Protein AF-0000000073224180 (afdb_homodimer)

Structure (mmCIF, N/CA/C/O backbone):
data_AF-0000000073224180-model_v1
#
loop_
_entity.id
_entity.type
_entity.pdbx_description
1 polymer 'Retropepsins domain-containing protein'
#
loop_
_atom_site.group_PDB
_atom_site.id
_atom_site.type_symbol
_atom_site.label_atom_id
_atom_site.label_alt_id
_atom_site.label_comp_id
_atom_site.label_asym_id
_atom_site.label_entity_id
_atom_site.label_seq_id
_atom_site.pdbx_PDB_ins_code
_atom_site.Cartn_x
_atom_site.Cartn_y
_atom_site.Cartn_z
_atom_site.occupancy
_atom_site.B_iso_or_equiv
_atom_site.auth_seq_id
_atom_site.auth_comp_id
_atom_site.auth_asym_id
_atom_site.auth_atom_id
_atom_site.pdbx_PDB_model_num
ATOM 1 N N . PHE A 1 1 ? -6.879 4.934 36.25 1 20.48 1 PHE A N 1
ATOM 2 C CA . PHE A 1 1 ? -7.574 5.039 34.969 1 20.48 1 PHE A CA 1
ATOM 3 C C . PHE A 1 1 ? -6.637 4.711 33.812 1 20.48 1 PHE A C 1
ATOM 5 O O . PHE A 1 1 ? -5.746 5.5 33.469 1 20.48 1 PHE A O 1
ATOM 12 N N . ASN A 1 2 ? -6.125 3.547 33.719 1 22.22 2 ASN A N 1
ATOM 13 C CA . ASN A 1 2 ? -5.172 2.805 32.906 1 22.22 2 ASN A CA 1
ATOM 14 C C . ASN A 1 2 ? -5.539 2.865 31.422 1 22.22 2 ASN A C 1
ATOM 16 O O . ASN A 1 2 ? -6.484 2.207 30.984 1 22.22 2 ASN A O 1
ATOM 20 N N . ALA A 1 3 ? -5.691 4.109 30.984 1 23.42 3 ALA A N 1
ATOM 21 C CA . ALA A 1 3 ? -6.027 4.305 29.578 1 23.42 3 ALA A CA 1
ATOM 22 C C . ALA A 1 3 ? -5.25 3.334 28.688 1 23.42 3 ALA A C 1
ATOM 24 O O . ALA A 1 3 ? -4.023 3.414 28.609 1 23.42 3 ALA A O 1
ATOM 25 N N . LEU A 1 4 ? -5.445 2.068 28.906 1 23 4 LEU A N 1
ATOM 26 C CA . LEU A 1 4 ? -5.051 1.059 27.938 1 23 4 LEU A CA 1
ATOM 27 C C . LEU A 1 4 ? -5.129 1.613 26.516 1 23 4 LEU A C 1
ATOM 29 O O . LEU A 1 4 ? -6.223 1.792 25.969 1 23 4 LEU A O 1
ATOM 33 N N . ILE A 1 5 ? -4.527 2.721 26.328 1 28.97 5 ILE A N 1
ATOM 34 C CA . ILE A 1 5 ? -4.328 3.123 24.938 1 28.97 5 ILE A CA 1
ATOM 35 C C . ILE A 1 5 ? -4.074 1.891 24.078 1 28.97 5 ILE A C 1
ATOM 37 O O . ILE A 1 5 ? -3.062 1.204 24.25 1 28.97 5 ILE A O 1
ATOM 41 N N . ASN A 1 6 ? -5.02 0.947 24.016 1 30.58 6 ASN A N 1
ATOM 42 C CA . ASN A 1 6 ? -4.941 -0.113 23.016 1 30.58 6 ASN A CA 1
ATOM 43 C C . ASN A 1 6 ? -4.141 0.326 21.797 1 30.58 6 ASN A C 1
ATOM 45 O O . ASN A 1 6 ? -4.508 1.286 21.109 1 30.58 6 ASN A O 1
ATOM 49 N N . GLN A 1 7 ? -2.902 0.488 22.031 1 33.06 7 GLN A N 1
ATOM 50 C CA . GLN A 1 7 ? -1.944 0.685 20.953 1 33.06 7 GLN A CA 1
ATOM 51 C C . GLN A 1 7 ? -2.447 0.061 19.641 1 33.06 7 GLN A C 1
ATOM 53 O O . GLN A 1 7 ? -2.504 -1.165 19.516 1 33.06 7 GLN A O 1
ATOM 58 N N . CYS A 1 8 ? -3.643 0.327 19.25 1 34.28 8 CYS A N 1
ATOM 59 C CA . CYS A 1 8 ? -4.117 -0.145 17.953 1 34.28 8 CYS A CA 1
ATOM 60 C C . CYS A 1 8 ? -2.953 -0.334 16.984 1 34.28 8 CYS A C 1
ATOM 62 O O . CYS A 1 8 ? -2.338 0.641 16.547 1 34.28 8 CYS A O 1
ATOM 64 N N . SER A 1 9 ? -2.031 -1.153 17.344 1 42.44 9 SER A N 1
ATOM 65 C CA . SER A 1 9 ? -1 -1.545 16.391 1 42.44 9 SER A CA 1
ATOM 66 C C . SER A 1 9 ? -1.546 -1.576 14.969 1 42.44 9 SER A C 1
ATOM 68 O O . SER A 1 9 ? -2.4 -2.404 14.641 1 42.44 9 SER A O 1
ATOM 70 N N . ILE A 1 10 ? -1.912 -0.413 14.477 1 53.03 10 ILE A N 1
ATOM 71 C CA . ILE A 1 10 ? -2.441 -0.238 13.133 1 53.03 10 ILE A CA 1
ATOM 72 C C . ILE A 1 10 ? -1.671 -1.125 12.156 1 53.03 10 ILE A C 1
ATOM 74 O O . ILE A 1 10 ? -0.462 -0.96 11.977 1 53.03 10 ILE A O 1
ATOM 78 N N . GLN A 1 11 ? -2.082 -2.49 12.125 1 67.19 11 GLN A N 1
ATOM 79 C CA . GLN A 1 11 ? -1.452 -3.59 11.398 1 67.19 11 GLN A CA 1
ATOM 80 C C . GLN A 1 11 ? -1.785 -3.535 9.914 1 67.19 11 GLN A C 1
ATOM 82 O O . GLN A 1 11 ? -2.877 -3.111 9.531 1 67.19 11 GLN A O 1
ATOM 87 N N . LYS A 1 12 ? -0.927 -3.689 9.133 1 85.12 12 LYS A N 1
ATOM 88 C CA . LYS A 1 12 ? -1.077 -3.922 7.699 1 85.12 12 LYS A CA 1
ATOM 89 C C . LYS A 1 12 ? -2.15 -4.973 7.422 1 85.12 12 LYS A C 1
ATOM 91 O O . LYS A 1 12 ? -2.631 -5.633 8.344 1 85.12 12 LYS A O 1
ATOM 96 N N . ILE A 1 13 ? -2.654 -4.945 6.254 1 88.12 13 ILE A N 1
ATOM 97 C CA . ILE A 1 13 ? -3.73 -5.848 5.855 1 88.12 13 ILE A CA 1
ATOM 98 C C . ILE A 1 13 ? -3.143 -7.09 5.191 1 88.12 13 ILE A C 1
ATOM 100 O O . ILE A 1 13 ? -2.602 -7.012 4.086 1 88.12 13 ILE A O 1
ATOM 104 N N . TYR A 1 14 ? -3.238 -8.133 5.953 1 91.31 14 TYR A N 1
ATOM 105 C CA . TYR A 1 14 ? -2.781 -9.422 5.445 1 91.31 14 TYR A CA 1
ATOM 106 C C . TYR A 1 14 ? -3.955 -10.367 5.223 1 91.31 14 TYR A C 1
ATOM 108 O O . TYR A 1 14 ? -4.906 -10.383 6.008 1 91.31 14 TYR A O 1
ATOM 116 N N . ILE A 1 15 ? -3.811 -11.141 4.18 1 91.31 15 ILE A N 1
ATOM 117 C CA . ILE A 1 15 ? -4.852 -12.117 3.873 1 91.31 15 ILE A CA 1
ATOM 118 C C . ILE A 1 15 ? -4.215 -13.453 3.516 1 91.31 15 ILE A C 1
ATOM 120 O O . ILE A 1 15 ? -3.084 -13.5 3.025 1 91.31 15 ILE A O 1
ATOM 124 N N . ASP A 1 16 ? -4.941 -14.508 3.723 1 91.69 16 ASP A N 1
ATOM 125 C CA . ASP A 1 16 ? -4.535 -15.844 3.277 1 91.69 16 ASP A CA 1
ATOM 126 C C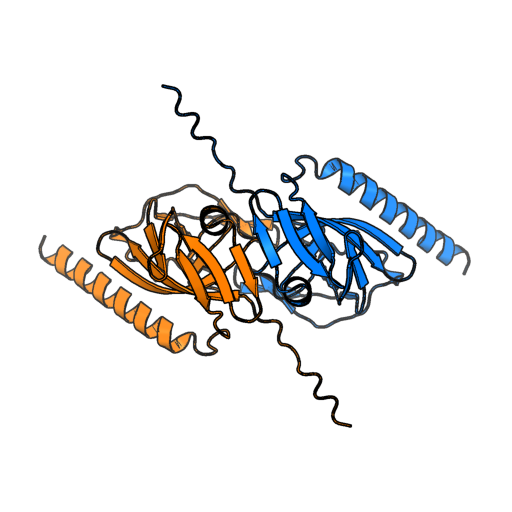 . ASP A 1 16 ? -4.848 -16.047 1.797 1 91.69 16 ASP A C 1
ATOM 128 O O . ASP A 1 16 ? -5.941 -15.711 1.335 1 91.69 16 ASP A O 1
ATOM 132 N N . VAL A 1 17 ? -3.816 -16.625 1.131 1 93.62 17 VAL A N 1
ATOM 133 C CA . VAL A 1 17 ? -4.07 -16.859 -0.288 1 93.62 17 VAL A CA 1
ATOM 134 C C . VAL A 1 17 ? -3.412 -18.156 -0.729 1 93.62 17 VAL A C 1
ATOM 136 O O . VAL A 1 17 ? -2.453 -18.625 -0.104 1 93.62 17 VAL A O 1
ATOM 139 N N . THR A 1 18 ? -3.988 -18.734 -1.717 1 95.88 18 THR A N 1
ATOM 140 C CA . THR A 1 18 ? -3.381 -19.828 -2.465 1 95.88 18 THR A CA 1
ATOM 141 C C . THR A 1 18 ? -3.041 -19.391 -3.887 1 95.88 18 THR A C 1
ATOM 143 O O . THR A 1 18 ? -3.889 -18.844 -4.59 1 95.88 18 THR A O 1
ATOM 146 N N . ILE A 1 19 ? -1.821 -19.578 -4.238 1 97.62 19 ILE A N 1
ATOM 147 C CA . ILE A 1 19 ? -1.364 -19.219 -5.578 1 97.62 19 ILE A CA 1
ATOM 148 C C . ILE A 1 19 ? -0.99 -20.469 -6.352 1 97.62 19 ILE A C 1
ATOM 150 O O . ILE A 1 19 ? -0.167 -21.266 -5.895 1 97.62 19 ILE A O 1
ATOM 154 N N . LEU A 1 20 ? -1.623 -20.641 -7.48 1 97.69 20 LEU A N 1
ATOM 155 C CA . LEU A 1 20 ? -1.347 -21.766 -8.352 1 97.69 20 LEU A CA 1
ATOM 156 C C . LEU A 1 20 ? -0.468 -21.344 -9.523 1 97.69 20 LEU A C 1
ATOM 158 O O . LEU A 1 20 ? -0.81 -20.422 -10.266 1 97.69 20 LEU A O 1
ATOM 162 N N . ILE A 1 21 ? 0.619 -21.938 -9.68 1 96.88 21 ILE A N 1
ATOM 163 C CA . ILE A 1 21 ? 1.532 -21.766 -10.805 1 96.88 21 ILE A CA 1
ATOM 164 C C . ILE A 1 21 ? 1.696 -23.094 -11.539 1 96.88 21 ILE A C 1
ATOM 166 O O . ILE A 1 21 ? 2.475 -23.953 -11.117 1 96.88 21 ILE A O 1
ATOM 170 N N . GLU A 1 22 ? 0.966 -23.25 -12.672 1 94.19 22 GLU A N 1
ATOM 171 C CA . GLU A 1 22 ? 0.925 -24.547 -13.344 1 94.19 22 GLU A CA 1
ATOM 172 C C . GLU A 1 22 ? 0.63 -25.672 -12.359 1 94.19 22 GLU A C 1
ATOM 174 O O . GLU A 1 22 ? -0.462 -25.734 -11.789 1 94.19 22 GLU A O 1
ATOM 179 N N . ASP A 1 23 ? 1.666 -26.516 -12.086 1 92.69 23 ASP A N 1
ATOM 180 C CA . ASP A 1 23 ? 1.437 -27.656 -11.203 1 92.69 23 ASP A CA 1
ATOM 181 C C . ASP A 1 23 ? 1.94 -27.375 -9.789 1 92.69 23 ASP A C 1
ATOM 183 O O . ASP A 1 23 ? 1.887 -28.234 -8.914 1 92.69 23 ASP A O 1
ATOM 187 N N . PHE A 1 24 ? 2.365 -26.234 -9.508 1 95.19 24 PHE A N 1
ATOM 188 C CA . PHE A 1 24 ? 2.893 -25.844 -8.203 1 95.19 24 PHE A CA 1
ATOM 189 C C . PHE A 1 24 ? 1.862 -25.031 -7.422 1 95.19 24 PHE A C 1
ATOM 191 O O . PHE A 1 24 ? 1.216 -24.141 -7.977 1 95.19 24 PHE A O 1
ATOM 198 N N . VAL A 1 25 ? 1.664 -25.391 -6.141 1 95.38 25 VAL A N 1
ATOM 199 C CA . VAL A 1 25 ? 0.705 -24.703 -5.281 1 95.38 25 VAL A CA 1
ATOM 200 C C . VAL A 1 25 ? 1.438 -24.031 -4.125 1 95.38 25 VAL A C 1
ATOM 202 O O . VAL A 1 25 ? 2.195 -24.688 -3.398 1 95.38 25 VAL A O 1
ATOM 205 N N . LEU A 1 26 ? 1.259 -22.75 -3.939 1 95.31 26 LEU A N 1
ATOM 206 C CA . LEU A 1 26 ? 1.817 -21.984 -2.83 1 95.31 26 LEU A CA 1
ATOM 207 C C . LEU A 1 26 ? 0.712 -21.469 -1.918 1 95.31 26 LEU A C 1
ATOM 209 O O . LEU A 1 26 ? -0.088 -20.625 -2.326 1 95.31 26 LEU A O 1
ATOM 213 N N . LYS A 1 27 ? 0.583 -21.984 -0.758 1 93.94 27 LYS A N 1
ATOM 214 C CA . LYS A 1 27 ? -0.292 -21.422 0.273 1 93.94 27 LYS A CA 1
ATOM 215 C C . LYS A 1 27 ? 0.473 -20.5 1.204 1 93.94 27 LYS A C 1
ATOM 217 O O . LYS A 1 27 ? 1.466 -20.891 1.815 1 93.94 27 LYS A O 1
ATOM 222 N N . THR A 1 28 ? 0.025 -19.266 1.297 1 92.94 28 THR A N 1
ATOM 223 C CA . THR A 1 28 ? 0.812 -18.297 2.062 1 92.94 28 THR A CA 1
ATOM 224 C C . THR A 1 28 ? -0.043 -17.109 2.465 1 92.94 28 THR A C 1
ATOM 226 O O . THR A 1 28 ? -1.243 -17.078 2.186 1 92.94 28 THR A O 1
ATOM 229 N N . ILE A 1 29 ? 0.58 -16.203 3.146 1 92.31 29 ILE A N 1
ATOM 230 C CA . ILE A 1 29 ? -0.018 -14.938 3.545 1 92.31 29 ILE A CA 1
ATOM 231 C C . ILE A 1 29 ? 0.476 -13.828 2.623 1 92.31 29 ILE A C 1
ATOM 233 O O . ILE A 1 29 ? 1.665 -13.758 2.305 1 92.31 29 ILE A O 1
ATOM 237 N N . ALA A 1 30 ? -0.457 -13.023 2.189 1 94.56 30 ALA A N 1
ATOM 238 C CA . ALA A 1 30 ? -0.109 -11.938 1.278 1 94.56 30 ALA A CA 1
ATOM 239 C C . ALA A 1 30 ? -0.452 -10.578 1.886 1 94.56 30 ALA A C 1
ATOM 241 O O . ALA A 1 30 ? -1.463 -10.438 2.578 1 94.56 30 ALA A O 1
ATOM 242 N N . LEU A 1 31 ? 0.398 -9.648 1.607 1 93.94 31 LEU A N 1
ATOM 243 C CA . LEU A 1 31 ? 0.098 -8.258 1.934 1 93.94 31 LEU A CA 1
ATOM 244 C C . LEU A 1 31 ? -0.818 -7.637 0.883 1 93.94 31 LEU A C 1
ATOM 246 O O . LEU A 1 31 ? -0.528 -7.699 -0.313 1 93.94 31 LEU A O 1
ATOM 250 N N . PHE A 1 32 ? -1.976 -7.125 1.298 1 94.12 32 PHE A N 1
ATOM 251 C CA . PHE A 1 32 ? -2.883 -6.348 0.46 1 94.12 32 PHE A CA 1
ATOM 252 C C . PHE A 1 32 ? -2.414 -4.902 0.348 1 94.12 32 PHE A C 1
ATOM 254 O O . PHE A 1 32 ? -2.592 -4.113 1.278 1 94.12 32 PHE A O 1
ATOM 261 N N . ASP A 1 33 ? -1.782 -4.59 -0.817 1 92.5 33 ASP A N 1
ATOM 262 C CA . ASP A 1 33 ? -1.003 -3.357 -0.886 1 92.5 33 ASP A CA 1
ATOM 263 C C . ASP A 1 33 ? -1.461 -2.482 -2.051 1 92.5 33 ASP A C 1
ATOM 265 O O . ASP A 1 33 ? -0.997 -2.65 -3.18 1 92.5 33 ASP A O 1
ATOM 269 N N . THR A 1 34 ? -2.234 -1.418 -1.755 1 92.94 34 THR A N 1
ATOM 270 C CA . THR A 1 34 ? -2.744 -0.508 -2.775 1 92.94 34 THR A CA 1
ATOM 271 C C . THR A 1 34 ? -1.644 0.435 -3.256 1 92.94 34 THR A C 1
ATOM 273 O O . THR A 1 34 ? -1.818 1.147 -4.246 1 92.94 34 THR A O 1
ATOM 276 N N . GLY A 1 35 ? -0.516 0.424 -2.625 1 88.88 35 GLY A N 1
ATOM 277 C CA . GLY A 1 35 ? 0.604 1.261 -3.023 1 88.88 35 GLY A CA 1
ATOM 278 C C . GLY A 1 35 ? 1.546 0.575 -3.996 1 88.88 35 GLY A C 1
ATOM 279 O O . GLY A 1 35 ? 2.426 1.216 -4.57 1 88.88 35 GLY A O 1
ATOM 280 N N . ALA A 1 36 ? 1.376 -0.671 -4.172 1 90.31 36 ALA A N 1
ATOM 281 C CA . ALA A 1 36 ? 2.264 -1.439 -5.043 1 90.31 36 ALA A CA 1
ATOM 282 C C . ALA A 1 36 ? 1.704 -1.523 -6.457 1 90.31 36 ALA A C 1
ATOM 284 O O . ALA A 1 36 ? 0.572 -1.97 -6.66 1 90.31 36 ALA A O 1
ATOM 285 N N . ASP A 1 37 ? 2.518 -1.205 -7.41 1 88.19 37 ASP A N 1
ATOM 286 C CA . ASP A 1 37 ? 2.084 -1.194 -8.805 1 88.19 37 ASP A CA 1
ATOM 287 C C . ASP A 1 37 ? 2.195 -2.584 -9.422 1 88.19 37 ASP A C 1
ATOM 289 O O . ASP A 1 37 ? 1.882 -2.771 -10.602 1 88.19 37 ASP A O 1
ATOM 293 N N . SER A 1 38 ? 2.664 -3.498 -8.641 1 91.75 38 SER A N 1
ATOM 294 C CA . SER A 1 38 ? 2.824 -4.863 -9.141 1 91.75 38 SER A CA 1
ATOM 295 C C . SER A 1 38 ? 2.525 -5.883 -8.047 1 91.75 38 SER A C 1
ATOM 297 O O . SER A 1 38 ? 2.602 -5.57 -6.855 1 91.75 38 SER A O 1
ATOM 299 N N . ASN A 1 39 ? 2.111 -7.043 -8.492 1 95.5 39 ASN A N 1
ATOM 300 C CA . ASN A 1 39 ? 2.143 -8.195 -7.598 1 95.5 39 ASN A CA 1
ATOM 301 C C . ASN A 1 39 ? 3.549 -8.773 -7.477 1 95.5 39 ASN A C 1
ATOM 303 O O . ASN A 1 39 ? 4.266 -8.883 -8.469 1 95.5 39 ASN A O 1
ATOM 307 N N . CYS A 1 40 ? 3.914 -9.125 -6.305 1 95.75 40 CYS A N 1
ATOM 308 C CA . CYS A 1 40 ? 5.273 -9.609 -6.094 1 95.75 40 CYS A CA 1
ATOM 309 C C . CYS A 1 40 ? 5.277 -10.867 -5.227 1 95.75 40 CYS A C 1
ATOM 311 O O . CYS A 1 40 ? 4.441 -11.008 -4.336 1 95.75 40 CYS A O 1
ATOM 313 N N . ILE A 1 41 ? 6.211 -11.727 -5.508 1 96.31 41 ILE A N 1
ATOM 314 C CA . ILE A 1 41 ? 6.477 -12.898 -4.684 1 96.31 41 ILE A CA 1
ATOM 315 C C . ILE A 1 41 ? 7.965 -12.961 -4.34 1 96.31 41 ILE A C 1
ATOM 317 O O . ILE A 1 41 ? 8.812 -12.664 -5.184 1 96.31 41 ILE A O 1
ATOM 321 N N . LEU A 1 42 ? 8.242 -13.25 -3.145 1 92.94 42 LEU A N 1
ATOM 322 C CA . LEU A 1 42 ? 9.617 -13.555 -2.771 1 92.94 42 LEU A CA 1
ATOM 323 C C . LEU A 1 42 ? 10.18 -14.688 -3.629 1 92.94 42 LEU A C 1
ATOM 325 O O . LEU A 1 42 ? 9.633 -15.797 -3.635 1 92.94 42 LEU A O 1
ATOM 329 N N . GLU A 1 43 ? 11.211 -14.438 -4.289 1 93.31 43 GLU A N 1
ATOM 330 C CA . GLU A 1 43 ? 11.766 -15.32 -5.312 1 93.31 43 GLU A CA 1
ATOM 331 C C . GLU A 1 43 ? 12.055 -16.703 -4.75 1 93.31 43 GLU A C 1
ATOM 333 O O . GLU A 1 43 ? 11.828 -17.719 -5.422 1 93.31 43 GLU A O 1
ATOM 338 N N . GLY A 1 44 ? 12.492 -16.891 -3.588 1 90.62 44 GLY A N 1
ATOM 339 C CA . GLY A 1 44 ? 12.898 -18.156 -2.992 1 90.62 44 GLY A CA 1
ATOM 340 C C . GLY A 1 44 ? 11.742 -19.094 -2.727 1 90.62 44 GLY A C 1
ATOM 341 O O . GLY A 1 44 ? 11.938 -20.281 -2.457 1 90.62 44 GLY A O 1
ATOM 342 N N . LEU A 1 45 ? 10.547 -18.672 -2.932 1 93.31 45 LEU A N 1
ATOM 343 C CA . LEU A 1 45 ? 9.367 -19.469 -2.631 1 93.31 45 LEU A CA 1
ATOM 344 C C . LEU A 1 45 ? 8.922 -20.266 -3.852 1 93.31 45 LEU A C 1
ATOM 346 O O . LEU A 1 45 ? 8.102 -21.188 -3.738 1 93.31 45 LEU A O 1
ATOM 350 N N . ILE A 1 46 ? 9.438 -19.891 -4.992 1 94.44 46 ILE A N 1
ATOM 351 C CA . ILE A 1 46 ? 8.992 -20.484 -6.25 1 94.44 46 ILE A CA 1
ATOM 352 C C . ILE A 1 46 ? 10.125 -21.297 -6.871 1 94.44 46 ILE A C 1
ATOM 354 O O . ILE A 1 46 ? 11.258 -20.812 -6.969 1 94.44 46 ILE A O 1
ATOM 358 N N . PRO A 1 47 ? 9.859 -22.469 -7.324 1 94.12 47 PRO A N 1
ATOM 359 C CA . PRO A 1 47 ? 10.883 -23.219 -8.055 1 94.12 47 PRO A CA 1
ATOM 360 C C . PRO A 1 47 ? 11.359 -22.484 -9.312 1 94.12 47 PRO A C 1
ATOM 362 O O . PRO A 1 47 ? 10.555 -21.875 -10.016 1 94.12 47 PRO A O 1
ATOM 365 N N . THR A 1 48 ? 12.602 -22.594 -9.609 1 93.12 48 THR A N 1
ATOM 366 C CA . THR A 1 48 ? 13.227 -21.828 -10.672 1 93.12 48 THR A CA 1
ATOM 367 C C . THR A 1 48 ? 12.711 -22.266 -12.039 1 93.12 48 THR A C 1
ATOM 369 O O . THR A 1 48 ? 12.812 -21.531 -13.016 1 93.12 48 THR A O 1
ATOM 372 N N . LYS A 1 49 ? 12.195 -23.469 -12.148 1 94.5 49 LYS A N 1
ATOM 373 C CA . LYS A 1 49 ? 11.719 -23.969 -13.438 1 94.5 49 LYS A CA 1
ATOM 374 C C . LYS A 1 49 ? 10.57 -23.109 -13.961 1 94.5 49 LYS A C 1
ATOM 376 O O . LYS A 1 49 ? 10.258 -23.156 -15.156 1 94.5 49 LYS A O 1
ATOM 381 N N . TYR A 1 50 ? 9.969 -22.344 -13.062 1 95.88 50 TYR A N 1
ATOM 382 C CA . TYR A 1 50 ? 8.828 -21.547 -13.477 1 95.88 50 TYR A CA 1
ATOM 383 C C . TYR A 1 50 ? 9.258 -20.109 -13.789 1 95.88 50 TYR A C 1
ATOM 385 O O . TYR A 1 50 ? 8.43 -19.281 -14.164 1 95.88 50 TYR A O 1
ATOM 393 N N . PHE A 1 51 ? 10.547 -19.812 -13.641 1 95.5 51 PHE A N 1
ATOM 394 C CA . PHE A 1 51 ? 11.062 -18.469 -13.82 1 95.5 51 PHE A CA 1
ATOM 395 C C . PHE A 1 51 ? 11.016 -18.062 -15.289 1 95.5 51 PHE A C 1
ATOM 397 O O . PHE A 1 51 ? 11.383 -18.844 -16.172 1 95.5 51 PHE A O 1
ATOM 404 N N . TYR A 1 52 ? 10.539 -16.875 -15.555 1 97 52 TYR A N 1
ATOM 405 C CA . TYR A 1 52 ? 10.711 -16.203 -16.844 1 97 52 TYR A CA 1
ATOM 406 C C . TYR A 1 52 ? 11.578 -14.961 -16.688 1 97 52 TYR A C 1
ATOM 408 O O . TYR A 1 52 ? 11.406 -14.188 -15.734 1 97 52 TYR A O 1
ATOM 416 N N . LYS A 1 53 ? 12.453 -14.773 -17.625 1 95.44 53 LYS A N 1
ATOM 417 C CA . LYS A 1 53 ? 13.312 -13.594 -17.578 1 95.44 53 LYS A CA 1
ATOM 418 C C . LYS A 1 53 ? 12.508 -12.32 -17.828 1 95.44 53 LYS A C 1
ATOM 420 O O . LYS A 1 53 ? 11.57 -12.32 -18.625 1 95.44 53 LYS A O 1
ATOM 425 N N . THR A 1 54 ? 12.898 -11.25 -17.125 1 92.44 54 THR A N 1
ATOM 426 C CA . THR A 1 54 ? 12.258 -9.961 -17.328 1 92.44 54 THR A CA 1
ATOM 427 C C . THR A 1 54 ? 13.25 -8.82 -17.125 1 92.44 54 THR A C 1
ATOM 429 O O . THR A 1 54 ? 14.273 -9 -16.453 1 92.44 54 THR A O 1
ATOM 432 N N . SER A 1 55 ? 13 -7.68 -17.734 1 87.56 55 SER A N 1
ATOM 433 C CA . SER A 1 55 ? 13.812 -6.484 -17.547 1 87.56 55 SER A CA 1
ATOM 434 C C . SER A 1 55 ? 13.047 -5.426 -16.75 1 87.56 55 SER A C 1
ATOM 436 O O . SER A 1 55 ? 13.469 -4.266 -16.703 1 87.56 55 SER A O 1
ATOM 438 N N . GLU A 1 56 ? 12.008 -5.914 -16.172 1 84.69 56 GLU A N 1
ATOM 439 C CA . GLU A 1 56 ? 11.188 -4.969 -15.422 1 84.69 56 GLU A CA 1
ATOM 440 C C . GLU A 1 56 ? 11.938 -4.449 -14.195 1 84.69 56 GLU A C 1
ATOM 442 O O . GLU A 1 56 ? 12.805 -5.133 -13.656 1 84.69 56 GLU A O 1
ATOM 447 N N . LYS A 1 57 ? 11.648 -3.172 -13.891 1 79.69 57 LYS A N 1
ATOM 448 C CA . LYS A 1 57 ? 12.203 -2.531 -12.695 1 79.69 57 LYS A CA 1
ATOM 449 C C . LYS A 1 57 ? 11.094 -2.152 -11.711 1 79.69 57 LYS A C 1
ATOM 451 O O . LYS A 1 57 ? 9.961 -1.884 -12.117 1 79.69 57 LYS A O 1
ATOM 456 N N . LEU A 1 58 ? 11.43 -2.387 -10.453 1 80.12 58 LEU A N 1
ATOM 457 C CA . LEU A 1 58 ? 10.531 -1.985 -9.375 1 80.12 58 LEU A CA 1
ATOM 458 C C . LEU A 1 58 ? 11.117 -0.818 -8.586 1 80.12 58 LEU A C 1
ATOM 460 O O . LEU A 1 58 ? 12.32 -0.768 -8.352 1 80.12 58 LEU A O 1
ATOM 464 N N . ARG A 1 59 ? 10.242 0.102 -8.328 1 75.81 59 ARG A N 1
ATOM 465 C CA . ARG A 1 59 ? 10.68 1.219 -7.5 1 75.81 59 ARG A CA 1
ATOM 466 C C . ARG A 1 59 ? 10.172 1.072 -6.07 1 75.81 59 ARG A C 1
ATOM 468 O O . ARG A 1 59 ? 9.023 0.679 -5.852 1 75.81 59 ARG A O 1
ATOM 475 N N . THR A 1 60 ? 11.055 1.358 -5.168 1 73.69 60 THR A N 1
ATOM 476 C CA . THR A 1 60 ? 10.703 1.292 -3.754 1 73.69 60 THR A CA 1
ATOM 477 C C . THR A 1 60 ? 10.086 2.607 -3.287 1 73.69 60 THR A C 1
ATOM 479 O O . THR A 1 60 ? 10.055 3.584 -4.035 1 73.69 60 THR A O 1
ATOM 482 N N . THR A 1 61 ? 9.617 2.586 -2.125 1 70.81 61 THR A N 1
ATOM 483 C CA . THR A 1 61 ? 9.031 3.77 -1.509 1 70.81 61 THR A CA 1
ATOM 484 C C . THR A 1 61 ? 10.047 4.906 -1.442 1 70.81 61 THR A C 1
ATOM 486 O O . THR A 1 61 ? 9.672 6.082 -1.471 1 70.81 61 THR A O 1
ATOM 489 N N . SER A 1 62 ? 11.312 4.547 -1.33 1 67.06 62 SER A N 1
ATOM 490 C CA . SER A 1 62 ? 12.367 5.555 -1.27 1 67.06 62 SER A CA 1
ATOM 491 C C . SER A 1 62 ? 12.781 6.008 -2.666 1 67.06 62 SER A C 1
ATOM 493 O O . SER A 1 62 ? 13.617 6.898 -2.812 1 67.06 62 SER A O 1
ATOM 495 N N . GLY A 1 63 ? 12.219 5.371 -3.629 1 71.31 63 GLY A N 1
ATOM 496 C CA . GLY A 1 63 ? 12.539 5.762 -4.992 1 71.31 63 GLY A CA 1
ATOM 497 C C . GLY A 1 63 ? 13.672 4.949 -5.59 1 71.31 63 GLY A C 1
ATOM 498 O O . GLY A 1 63 ? 14.016 5.117 -6.762 1 71.31 63 GLY A O 1
ATOM 499 N N . SER A 1 64 ? 14.234 4.094 -4.766 1 70.81 64 SER A N 1
ATOM 500 C CA . SER A 1 64 ? 15.32 3.264 -5.277 1 70.81 64 SER A CA 1
ATOM 501 C C . SER A 1 64 ? 14.797 2.189 -6.227 1 70.81 64 SER A C 1
ATOM 503 O O . SER A 1 64 ? 13.695 1.67 -6.035 1 70.81 64 SER A O 1
ATOM 505 N N . ARG A 1 65 ? 15.617 1.991 -7.199 1 73.75 65 ARG A N 1
ATOM 506 C CA . ARG A 1 65 ? 15.242 0.991 -8.188 1 73.75 65 ARG A CA 1
ATOM 507 C C . ARG A 1 65 ? 15.734 -0.394 -7.789 1 73.75 65 ARG A C 1
ATOM 509 O O . ARG A 1 65 ? 16.875 -0.551 -7.363 1 73.75 65 ARG A O 1
ATOM 516 N N . LEU A 1 66 ? 14.734 -1.316 -7.785 1 78.19 66 LEU A N 1
ATOM 517 C CA . LEU A 1 66 ? 15.102 -2.717 -7.617 1 78.19 66 LEU A CA 1
ATOM 518 C C . LEU A 1 66 ? 15.062 -3.455 -8.953 1 78.19 66 LEU A C 1
ATOM 520 O O . LEU A 1 66 ? 14.07 -3.371 -9.68 1 78.19 66 LEU A O 1
ATOM 524 N N . GLU A 1 67 ? 16.234 -3.986 -9.328 1 80.12 67 GLU A N 1
ATOM 525 C CA . GLU A 1 67 ? 16.25 -4.781 -10.555 1 80.12 67 GLU A CA 1
ATOM 526 C C . GLU A 1 67 ? 15.617 -6.152 -10.336 1 80.12 67 GLU A C 1
ATOM 528 O O . GLU A 1 67 ? 15.984 -6.871 -9.398 1 80.12 67 GLU A O 1
ATOM 533 N N . ILE A 1 68 ? 14.711 -6.398 -11.18 1 87.56 68 ILE A N 1
ATOM 534 C CA . ILE A 1 68 ? 13.992 -7.672 -11.156 1 87.56 68 ILE A CA 1
ATOM 535 C C . ILE A 1 68 ? 14.477 -8.555 -12.305 1 87.56 68 ILE A C 1
ATOM 537 O O . ILE A 1 68 ? 14.523 -8.109 -13.461 1 87.56 68 ILE A O 1
ATOM 541 N N . GLN A 1 69 ? 14.82 -9.758 -12.008 1 90.75 69 GLN A N 1
ATOM 542 C CA . GLN A 1 69 ? 15.383 -10.617 -13.039 1 90.75 69 GLN A CA 1
ATOM 543 C C . GLN A 1 69 ? 14.336 -11.578 -13.594 1 90.75 69 GLN A C 1
ATOM 545 O O . GLN A 1 69 ? 14.422 -12.008 -14.742 1 90.75 69 GLN A O 1
ATOM 550 N N . HIS A 1 70 ? 13.391 -11.891 -12.727 1 96.12 70 HIS A N 1
ATOM 551 C CA . HIS A 1 70 ? 12.453 -12.938 -13.148 1 96.12 70 HIS A CA 1
ATOM 552 C C . HIS A 1 70 ? 11.023 -12.57 -12.789 1 96.12 70 HIS A C 1
ATOM 554 O O . HIS A 1 70 ? 10.789 -11.75 -11.891 1 96.12 70 HIS A O 1
ATOM 560 N N . LYS A 1 71 ? 10.195 -13.156 -13.516 1 97.38 71 LYS A N 1
ATOM 561 C CA . LYS A 1 71 ? 8.766 -12.992 -13.273 1 97.38 71 LYS A CA 1
ATOM 562 C C . LYS A 1 71 ? 8.016 -14.297 -13.523 1 97.38 71 LYS A C 1
ATOM 564 O O . LYS A 1 71 ? 8.586 -15.266 -14.023 1 97.38 71 LYS A O 1
ATOM 569 N N . LEU A 1 72 ? 6.824 -14.398 -13.055 1 97.88 72 LEU A N 1
ATOM 570 C CA . LEU A 1 72 ? 5.797 -15.344 -13.461 1 97.88 72 LEU A CA 1
ATOM 571 C C . LEU A 1 72 ? 4.785 -14.68 -14.391 1 97.88 72 LEU A C 1
ATOM 573 O O . LEU A 1 72 ? 3.986 -13.852 -13.953 1 97.88 72 LEU A O 1
ATOM 577 N N . PRO A 1 73 ? 4.809 -15.023 -15.617 1 95.81 73 PRO A N 1
ATOM 578 C CA . PRO A 1 73 ? 3.893 -14.344 -16.531 1 95.81 73 PRO A CA 1
ATOM 579 C C . PRO A 1 73 ? 2.426 -14.547 -16.156 1 95.81 73 PRO A C 1
ATOM 581 O O . PRO A 1 73 ? 1.584 -13.695 -16.453 1 95.81 73 PRO A O 1
ATOM 584 N N . SER A 1 74 ? 2.164 -15.695 -15.586 1 95.94 74 SER A N 1
ATOM 585 C CA . SER A 1 74 ? 0.786 -15.984 -15.203 1 95.94 74 SER A CA 1
ATOM 586 C C . SER A 1 74 ? 0.727 -16.891 -13.984 1 95.94 74 SER A C 1
ATOM 588 O O . SER A 1 74 ? 1.469 -17.875 -13.898 1 95.94 74 SER A O 1
ATOM 590 N N . ALA A 1 75 ? -0.043 -16.516 -13.031 1 97.75 75 ALA A N 1
ATOM 591 C CA . ALA A 1 75 ? -0.385 -17.297 -11.852 1 97.75 75 ALA A CA 1
ATOM 592 C C . ALA A 1 75 ? -1.838 -17.078 -11.445 1 97.75 75 ALA A C 1
ATOM 594 O O . ALA A 1 75 ? -2.426 -16.047 -11.766 1 97.75 75 ALA A O 1
ATOM 595 N N . ILE A 1 76 ? -2.377 -18.062 -10.844 1 97.81 76 ILE A N 1
ATOM 596 C CA . ILE A 1 76 ? -3.77 -17.969 -10.43 1 97.81 76 ILE A CA 1
ATOM 597 C C . ILE A 1 76 ? -3.844 -17.781 -8.914 1 97.81 76 ILE A C 1
ATOM 599 O O . ILE A 1 76 ? -3.344 -18.625 -8.156 1 97.81 76 ILE A O 1
ATOM 603 N N . ILE A 1 77 ? -4.375 -16.688 -8.531 1 97 77 ILE A N 1
ATOM 604 C CA . ILE A 1 77 ? -4.668 -16.453 -7.117 1 97 77 ILE A CA 1
ATOM 605 C C . ILE A 1 77 ? -6.051 -17.016 -6.781 1 97 77 ILE A C 1
ATOM 607 O O . ILE A 1 77 ? -7.043 -16.672 -7.426 1 97 77 ILE A O 1
ATOM 611 N N . LYS A 1 78 ? -6.051 -17.812 -5.855 1 94.12 78 LYS A N 1
ATOM 612 C CA . LYS A 1 78 ? -7.312 -18.406 -5.418 1 94.12 78 LYS A CA 1
ATOM 613 C C . LYS A 1 78 ? -7.664 -17.953 -3.998 1 94.12 78 LYS A C 1
ATOM 615 O O . LYS A 1 78 ? -6.848 -18.078 -3.084 1 94.12 78 LYS A O 1
ATOM 620 N N . ILE A 1 79 ? -8.805 -17.5 -3.902 1 86.75 79 ILE A N 1
ATOM 621 C CA . ILE A 1 79 ? -9.406 -17.172 -2.613 1 86.75 79 ILE A CA 1
ATOM 622 C C . ILE A 1 79 ? -10.867 -17.625 -2.604 1 86.75 79 ILE A C 1
ATOM 624 O O . ILE A 1 79 ? -11.711 -17.031 -3.287 1 86.75 79 ILE A O 1
ATOM 628 N N . ASP A 1 80 ? -11.109 -18.641 -1.785 1 82.5 80 ASP A N 1
ATOM 629 C CA . ASP A 1 80 ? -12.43 -19.266 -1.817 1 82.5 80 ASP A CA 1
ATOM 630 C C . ASP A 1 80 ? -12.836 -19.625 -3.244 1 82.5 80 ASP A C 1
ATOM 632 O O . ASP A 1 80 ? -12.148 -20.406 -3.904 1 82.5 80 ASP A O 1
ATOM 636 N N . ASN A 1 81 ? -13.914 -19 -3.822 1 84.06 81 ASN A N 1
ATOM 637 C CA . ASN A 1 81 ? -14.367 -19.375 -5.156 1 84.06 81 ASN A CA 1
ATOM 638 C C . ASN A 1 81 ? -13.891 -18.375 -6.211 1 84.06 81 ASN A C 1
ATOM 640 O O . ASN A 1 81 ? -14.25 -18.5 -7.387 1 84.06 81 ASN A O 1
ATOM 644 N N . LEU A 1 82 ? -13.125 -17.531 -5.777 1 91.38 82 LEU A N 1
ATOM 645 C CA . LEU A 1 82 ? -12.578 -16.516 -6.688 1 91.38 82 LEU A CA 1
ATOM 646 C C . LEU A 1 82 ? -11.219 -16.938 -7.215 1 91.38 82 LEU A C 1
ATOM 648 O O . LEU A 1 82 ? -10.367 -17.406 -6.449 1 91.38 82 LEU A O 1
ATOM 652 N N . GLN A 1 83 ? -11.086 -16.875 -8.516 1 94.25 83 GLN A N 1
ATOM 653 C CA . GLN A 1 83 ? -9.812 -17.109 -9.172 1 94.25 83 GLN A CA 1
ATOM 654 C C . GLN A 1 83 ? -9.406 -15.914 -10.031 1 94.25 83 GLN A C 1
ATOM 656 O O . GLN A 1 83 ? -10.18 -15.461 -10.875 1 94.25 83 GLN A O 1
ATOM 661 N N . VAL A 1 84 ? -8.273 -15.414 -9.781 1 95.69 84 VAL A N 1
ATOM 662 C CA . VAL A 1 84 ? -7.754 -14.297 -10.555 1 95.69 84 VAL A CA 1
ATOM 663 C C . VAL A 1 84 ? -6.406 -14.672 -11.164 1 95.69 84 VAL A C 1
ATOM 665 O O . VAL A 1 84 ? -5.48 -15.055 -10.453 1 95.69 84 VAL A O 1
ATOM 668 N N . GLU A 1 85 ? -6.383 -14.594 -12.445 1 97.12 85 GLU A N 1
ATOM 669 C CA . GLU A 1 85 ? -5.113 -14.82 -13.125 1 97.12 85 GLU A CA 1
ATOM 670 C C . GLU A 1 85 ? -4.332 -13.516 -13.289 1 97.12 85 GLU A C 1
ATOM 672 O O . GLU A 1 85 ? -4.871 -12.523 -13.797 1 97.12 85 GLU A O 1
ATOM 677 N N . THR A 1 86 ? -3.113 -13.508 -12.859 1 96.38 86 THR A N 1
ATOM 678 C CA . THR A 1 86 ? -2.32 -12.281 -12.906 1 96.38 86 THR A CA 1
ATOM 679 C C . THR A 1 86 ? -0.829 -12.602 -12.891 1 96.38 86 THR A C 1
ATOM 681 O O . THR A 1 86 ? -0.423 -13.672 -12.43 1 96.38 86 THR A O 1
ATOM 684 N N . PRO A 1 87 ? 0.029 -11.734 -13.422 1 97.06 87 PRO A N 1
ATOM 685 C CA . PRO A 1 87 ? 1.476 -11.953 -13.336 1 97.06 87 PRO A CA 1
ATOM 686 C C . PRO A 1 87 ? 2.055 -11.547 -11.984 1 97.06 87 PRO A C 1
ATOM 688 O O . PRO A 1 87 ? 1.422 -10.797 -11.234 1 97.06 87 PRO A O 1
ATOM 691 N N . PHE A 1 88 ? 3.217 -12.117 -11.672 1 97.19 88 PHE A N 1
ATOM 692 C CA . PHE A 1 88 ? 3.982 -11.758 -10.484 1 97.19 88 PHE A CA 1
ATOM 693 C C . PHE A 1 88 ? 5.434 -11.461 -10.844 1 97.19 88 PHE A C 1
ATOM 695 O O . PHE A 1 88 ? 6.023 -12.148 -11.688 1 97.19 88 PHE A O 1
ATOM 702 N N . LEU A 1 89 ? 5.938 -10.422 -10.258 1 96.06 89 LEU A N 1
ATOM 703 C CA . LEU A 1 89 ? 7.387 -10.234 -10.242 1 96.06 89 LEU A CA 1
ATOM 704 C C . LEU A 1 89 ? 8.023 -11.039 -9.117 1 96.06 89 LEU A C 1
ATOM 706 O O . LEU A 1 89 ? 7.488 -11.094 -8.008 1 96.06 89 LEU A O 1
ATOM 710 N N . LEU A 1 90 ? 9.117 -11.688 -9.43 1 95.56 90 LEU A N 1
ATOM 711 C CA . LEU A 1 90 ? 9.891 -12.406 -8.414 1 95.56 90 LEU A CA 1
ATOM 712 C C . LEU A 1 90 ? 11.008 -11.523 -7.859 1 95.56 90 LEU A C 1
ATOM 714 O O . LEU A 1 90 ? 11.898 -11.102 -8.602 1 95.56 90 LEU A O 1
ATOM 718 N N . VAL A 1 91 ? 10.93 -11.312 -6.527 1 92.19 91 VAL A N 1
ATOM 719 C CA . VAL A 1 91 ? 11.836 -10.336 -5.918 1 92.19 91 VAL A CA 1
ATOM 720 C C . VAL A 1 91 ? 12.695 -11.023 -4.859 1 92.19 91 VAL A C 1
ATOM 722 O O . VAL A 1 91 ? 12.18 -11.758 -4.016 1 92.19 91 VAL A O 1
ATOM 725 N N . LYS A 1 92 ? 14.039 -10.836 -4.801 1 86.81 92 LYS A N 1
ATOM 726 C CA . LYS A 1 92 ? 14.977 -11.539 -3.934 1 86.81 92 LYS A CA 1
ATOM 727 C C . LYS A 1 92 ? 14.867 -11.047 -2.494 1 86.81 92 LYS A C 1
ATOM 729 O O . LYS A 1 92 ? 14.906 -11.844 -1.555 1 86.81 92 LYS A O 1
ATOM 734 N N . ASN A 1 93 ? 14.719 -9.742 -2.205 1 80.94 93 ASN A N 1
ATOM 735 C CA . ASN A 1 93 ? 14.742 -9.156 -0.868 1 80.94 93 ASN A CA 1
ATOM 736 C C . ASN A 1 93 ? 13.43 -8.469 -0.531 1 80.94 93 ASN A C 1
ATOM 738 O O . ASN A 1 93 ? 13.414 -7.289 -0.169 1 80.94 93 ASN A O 1
ATOM 742 N N . LEU A 1 94 ? 12.438 -9.32 -0.499 1 83.12 94 LEU A N 1
ATOM 743 C CA . LEU A 1 94 ? 11.109 -8.828 -0.15 1 83.12 94 LEU A CA 1
ATOM 744 C C . LEU A 1 94 ? 10.797 -9.094 1.318 1 83.12 94 LEU A C 1
ATOM 746 O O . LEU A 1 94 ? 11.031 -10.203 1.813 1 83.12 94 LEU A O 1
ATOM 750 N N . LYS A 1 95 ? 10.336 -8.102 1.978 1 82.12 95 LYS A N 1
ATOM 751 C CA . LYS A 1 95 ? 10 -8.258 3.391 1 82.12 95 LYS A CA 1
ATOM 752 C C . LYS A 1 95 ? 8.805 -9.188 3.57 1 82.12 95 LYS A C 1
ATOM 754 O O . LYS A 1 95 ? 8.766 -9.977 4.516 1 82.12 95 LYS A O 1
ATOM 759 N N . ASN A 1 96 ? 7.879 -9.094 2.715 1 87.31 96 ASN A N 1
ATOM 760 C CA .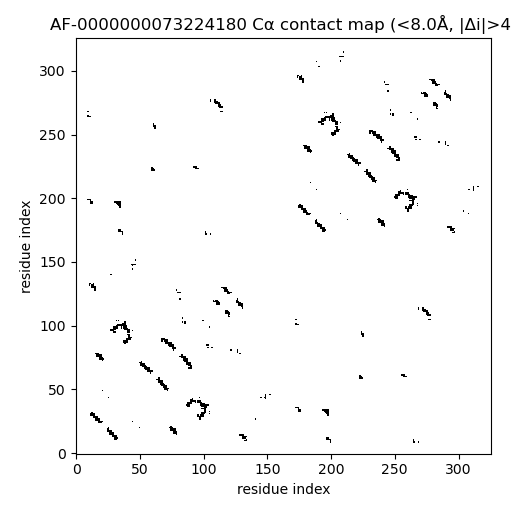 ASN A 1 96 ? 6.699 -9.953 2.721 1 87.31 96 ASN A CA 1
ATOM 761 C C . ASN A 1 96 ? 6.82 -11.086 1.698 1 87.31 96 ASN A C 1
ATOM 763 O O . ASN A 1 96 ? 7.395 -10.891 0.625 1 87.31 96 ASN A O 1
ATOM 767 N N . ASP A 1 97 ? 6.207 -12.25 1.998 1 92.5 97 ASP A N 1
ATOM 768 C CA . ASP A 1 97 ? 6.246 -13.375 1.071 1 92.5 97 ASP A CA 1
ATOM 769 C C . ASP A 1 97 ? 5.594 -13.016 -0.261 1 92.5 97 ASP A C 1
ATOM 771 O O . ASP A 1 97 ? 6.137 -13.32 -1.326 1 92.5 97 ASP A O 1
ATOM 775 N N . VAL A 1 98 ? 4.488 -12.438 -0.093 1 95.56 98 VAL A N 1
ATOM 776 C CA . VAL A 1 98 ? 3.709 -12.062 -1.268 1 95.56 98 VAL A CA 1
ATOM 777 C C . VAL A 1 98 ? 3.104 -10.68 -1.063 1 95.56 98 VAL A C 1
ATOM 779 O O . VAL A 1 98 ? 2.627 -10.352 0.028 1 95.56 98 VAL A O 1
ATOM 782 N N . ILE A 1 99 ? 3.174 -9.867 -2.045 1 94.75 99 ILE A N 1
ATOM 783 C CA . ILE A 1 99 ? 2.49 -8.578 -2.105 1 94.75 99 ILE A CA 1
ATOM 784 C C . ILE A 1 99 ? 1.457 -8.594 -3.23 1 94.75 99 ILE A C 1
ATOM 786 O O . ILE A 1 99 ? 1.793 -8.859 -4.387 1 94.75 99 ILE A O 1
ATOM 790 N N . LEU A 1 100 ? 0.26 -8.43 -2.867 1 96.06 100 LEU A N 1
ATOM 791 C CA . LEU A 1 100 ? -0.785 -8.211 -3.859 1 96.06 100 LEU A CA 1
ATOM 792 C C . LEU A 1 100 ? -1.012 -6.719 -4.086 1 96.06 100 LEU A C 1
ATOM 794 O O . LEU A 1 100 ? -1.578 -6.035 -3.23 1 96.06 100 LEU A O 1
ATOM 798 N N . GLY A 1 101 ? -0.558 -6.281 -5.223 1 94.56 101 GLY A N 1
ATOM 799 C CA . GLY A 1 101 ? -0.654 -4.867 -5.559 1 94.56 101 GLY A CA 1
ATOM 800 C C . GLY A 1 101 ? -1.9 -4.527 -6.355 1 94.56 101 GLY A C 1
ATOM 801 O O . GLY A 1 101 ? -2.881 -5.277 -6.332 1 94.56 101 GLY A O 1
ATOM 802 N N . THR A 1 102 ? -1.826 -3.395 -7.078 1 93.62 102 THR A N 1
ATOM 803 C CA . THR A 1 102 ? -2.988 -2.791 -7.723 1 93.62 102 THR A CA 1
ATOM 804 C C . THR A 1 102 ? -3.484 -3.668 -8.867 1 93.62 102 THR A C 1
ATOM 806 O O . THR A 1 102 ? -4.684 -3.715 -9.141 1 93.62 102 THR A O 1
ATOM 809 N N . PRO A 1 103 ? -2.645 -4.43 -9.539 1 92.94 103 PRO A N 1
ATOM 810 C CA . PRO A 1 103 ? -3.201 -5.285 -10.586 1 92.94 103 PRO A CA 1
ATOM 811 C C . PRO A 1 103 ? -4.207 -6.301 -10.055 1 92.94 103 PRO A C 1
ATOM 813 O O . PRO A 1 103 ? -5.262 -6.512 -10.656 1 92.94 103 PRO A O 1
ATOM 816 N N . PHE A 1 104 ? -3.877 -6.863 -8.969 1 94.88 104 PHE A N 1
ATOM 817 C CA . PHE A 1 104 ? -4.816 -7.801 -8.359 1 94.88 104 PHE A CA 1
ATOM 818 C C . PHE A 1 104 ? -6.004 -7.059 -7.758 1 94.88 104 PHE A C 1
ATOM 820 O O . PHE A 1 104 ? -7.156 -7.422 -7.996 1 94.88 104 PHE A O 1
ATOM 827 N N . ILE A 1 105 ? -5.73 -6.059 -7.012 1 94.5 105 ILE A N 1
ATOM 828 C CA . ILE A 1 105 ? -6.742 -5.352 -6.234 1 94.5 105 ILE A CA 1
ATOM 829 C C . ILE A 1 105 ? -7.793 -4.762 -7.172 1 94.5 105 ILE A C 1
ATOM 831 O O . ILE A 1 105 ? -9 -4.906 -6.934 1 94.5 105 ILE A O 1
ATOM 835 N N . LYS A 1 106 ? -7.387 -4.172 -8.211 1 93.19 106 LYS A N 1
ATOM 836 C CA . LYS A 1 106 ? -8.328 -3.557 -9.141 1 93.19 106 LYS A CA 1
ATOM 837 C C . LYS A 1 106 ? -9.164 -4.613 -9.859 1 93.19 106 LYS A C 1
ATOM 839 O O . LYS A 1 106 ? -10.305 -4.359 -10.234 1 93.19 106 LYS A O 1
ATOM 844 N N . SER A 1 107 ? -8.617 -5.789 -10.023 1 93.25 107 SER A N 1
ATOM 845 C CA . SER A 1 107 ? -9.328 -6.859 -10.719 1 93.25 107 SER A CA 1
ATOM 846 C C . SER A 1 107 ? -10.523 -7.344 -9.898 1 93.25 107 SER A C 1
ATOM 848 O O . SER A 1 107 ? -11.422 -7.992 -10.438 1 93.25 107 SER A O 1
ATOM 850 N N . ILE A 1 108 ? -10.562 -6.992 -8.617 1 94.06 108 ILE A N 1
ATOM 851 C CA . ILE A 1 108 ? -11.656 -7.512 -7.801 1 94.06 108 ILE A CA 1
ATOM 852 C C . ILE A 1 108 ? -12.547 -6.359 -7.336 1 94.06 108 ILE A C 1
ATOM 854 O O . ILE A 1 108 ? -13.383 -6.531 -6.445 1 94.06 108 ILE A O 1
ATOM 858 N N . PHE A 1 109 ? -12.352 -5.25 -7.949 1 92.88 109 PHE A N 1
ATOM 859 C CA . PHE A 1 109 ? -13.258 -4.145 -7.68 1 92.88 109 PHE A CA 1
ATOM 860 C C . PHE A 1 109 ? -14.688 -4.504 -8.078 1 92.88 109 PHE A C 1
ATOM 862 O O . PHE A 1 109 ? -14.898 -5.25 -9.039 1 92.88 109 PHE A O 1
ATOM 869 N N . PRO A 1 110 ? -15.672 -3.916 -7.406 1 95.38 110 PRO A N 1
ATOM 870 C CA . PRO A 1 110 ? -15.609 -3.125 -6.172 1 95.38 110 PRO A CA 1
ATOM 871 C C . PRO A 1 110 ? -15.344 -3.98 -4.938 1 95.38 110 PRO A C 1
ATOM 873 O O . PRO A 1 110 ? -15.734 -5.148 -4.891 1 95.38 110 PRO A O 1
ATOM 876 N N . ILE A 1 111 ? -14.609 -3.408 -3.99 1 96 111 ILE A N 1
ATOM 877 C CA . ILE A 1 111 ? -14.359 -4.137 -2.75 1 96 111 ILE A CA 1
ATOM 878 C C . ILE A 1 111 ? -14.797 -3.289 -1.557 1 96 111 ILE A C 1
ATOM 880 O O . ILE A 1 111 ? -14.773 -2.059 -1.617 1 96 111 ILE A O 1
ATOM 884 N N . ASN A 1 112 ? -15.203 -4 -0.562 1 96.5 112 ASN A N 1
ATOM 885 C CA . ASN A 1 112 ? -15.5 -3.408 0.737 1 96.5 112 ASN A CA 1
ATOM 886 C C . ASN A 1 112 ? -14.5 -3.846 1.798 1 96.5 112 ASN A C 1
ATOM 888 O O . ASN A 1 112 ? -14.195 -5.035 1.921 1 96.5 112 ASN A O 1
ATOM 892 N N . ILE A 1 113 ? -13.914 -2.879 2.426 1 94.69 113 ILE A N 1
ATOM 893 C CA . ILE A 1 113 ? -12.953 -3.191 3.48 1 94.69 113 ILE A CA 1
ATOM 894 C C . ILE A 1 113 ? -13.5 -2.734 4.828 1 94.69 113 ILE A C 1
ATOM 896 O O . ILE A 1 113 ? -13.961 -1.599 4.969 1 94.69 113 ILE A O 1
ATOM 900 N N . SER A 1 114 ? -13.492 -3.635 5.797 1 92.12 114 SER A N 1
ATOM 901 C CA . SER A 1 114 ? -13.922 -3.359 7.164 1 92.12 114 SER A CA 1
ATOM 902 C C . SER A 1 114 ? -13 -4.027 8.18 1 92.12 114 SER A C 1
ATOM 904 O O . SER A 1 114 ? -11.961 -4.578 7.809 1 92.12 114 SER A O 1
ATOM 906 N N . SER A 1 115 ? -13.328 -3.893 9.445 1 86.12 115 SER A N 1
ATOM 907 C CA . SER A 1 115 ? -12.523 -4.504 10.5 1 86.12 115 SER A CA 1
ATOM 908 C C . SER A 1 115 ? -12.547 -6.027 10.398 1 86.12 115 SER A C 1
ATOM 910 O O . SER A 1 115 ? -11.68 -6.703 10.953 1 86.12 115 SER A O 1
ATOM 912 N N . GLU A 1 116 ? -13.523 -6.52 9.609 1 83.5 116 GLU A N 1
ATOM 913 C CA . GLU A 1 116 ? -13.695 -7.969 9.516 1 83.5 116 GLU A CA 1
ATOM 914 C C . GLU A 1 116 ? -12.922 -8.539 8.336 1 83.5 116 GLU A C 1
ATOM 916 O O . GLU A 1 116 ? -12.672 -9.742 8.273 1 83.5 116 GLU A O 1
ATOM 921 N N . GLY A 1 117 ? -12.695 -7.637 7.379 1 90.06 117 GLY A N 1
ATOM 922 C CA . GLY A 1 11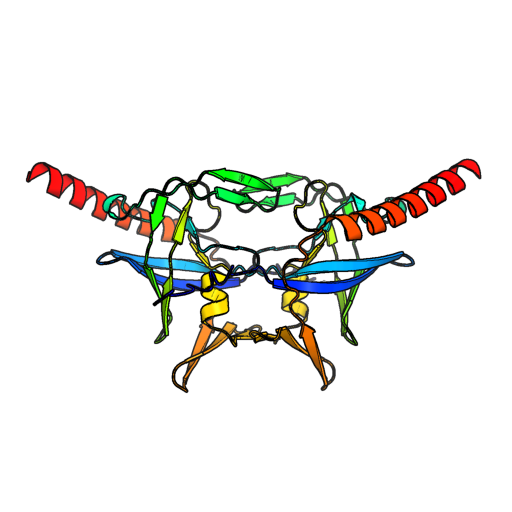7 ? -11.984 -8.125 6.207 1 90.06 117 GLY A CA 1
ATOM 923 C C . GLY A 1 117 ? -12.359 -7.387 4.934 1 90.06 117 GLY A C 1
ATOM 924 O O . GLY A 1 117 ? -12.82 -6.246 4.984 1 90.06 117 GLY A O 1
ATOM 925 N N . ILE A 1 118 ? -11.977 -7.992 3.869 1 93.5 118 ILE A N 1
ATOM 926 C CA . ILE A 1 118 ? -12.281 -7.484 2.537 1 93.5 118 ILE A CA 1
ATOM 927 C C . ILE A 1 118 ? -13.398 -8.312 1.91 1 93.5 118 ILE A C 1
ATOM 929 O O . ILE A 1 118 ? -13.391 -9.547 1.995 1 93.5 118 ILE A O 1
ATOM 933 N N . SER A 1 119 ? -14.328 -7.695 1.332 1 95.06 119 SER A N 1
ATOM 934 C CA . SER A 1 119 ? -15.383 -8.422 0.634 1 95.06 119 SER A CA 1
ATOM 935 C C . SER A 1 119 ? -15.57 -7.898 -0.784 1 95.06 119 SER A C 1
ATOM 937 O O . SER A 1 119 ? -15.359 -6.711 -1.045 1 95.06 119 SER A O 1
ATOM 939 N N . THR A 1 120 ? -15.898 -8.75 -1.642 1 95.12 120 THR A N 1
ATOM 940 C CA . THR A 1 120 ? -16.203 -8.406 -3.027 1 95.12 120 THR A CA 1
ATOM 941 C C . THR A 1 120 ? -17.297 -9.305 -3.578 1 95.12 120 THR A C 1
ATOM 943 O O . THR A 1 120 ? -17.703 -10.273 -2.93 1 95.12 120 THR A O 1
ATOM 946 N N . GLN A 1 121 ? -17.828 -8.852 -4.684 1 92.75 121 GLN A N 1
ATOM 947 C CA . GLN A 1 121 ? -18.859 -9.633 -5.348 1 92.75 121 GLN A CA 1
ATOM 948 C C . GLN A 1 121 ? -18.312 -10.375 -6.562 1 92.75 121 GLN A C 1
ATOM 950 O O . GLN A 1 121 ? -17.594 -9.789 -7.371 1 92.75 121 GLN A O 1
ATOM 955 N N . HIS A 1 122 ? -18.531 -11.633 -6.59 1 89.56 122 HIS A N 1
ATOM 956 C CA . HIS A 1 122 ? -18.141 -12.461 -7.727 1 89.56 122 HIS A CA 1
ATOM 957 C C . HIS A 1 122 ? -19.281 -13.414 -8.125 1 89.56 122 HIS A C 1
ATOM 959 O O . HIS A 1 122 ? -19.672 -14.273 -7.332 1 89.56 122 HIS A O 1
ATOM 965 N N . LEU A 1 123 ? -19.766 -13.312 -9.383 1 89 123 LEU A N 1
ATOM 966 C CA . LEU A 1 123 ? -20.844 -14.148 -9.906 1 89 123 LEU A CA 1
ATOM 967 C C . LEU A 1 123 ? -22.031 -14.172 -8.945 1 89 123 LEU A C 1
ATOM 969 O O . LEU A 1 123 ? -22.547 -15.234 -8.617 1 89 123 LEU A O 1
ATOM 973 N N . GLY A 1 124 ? -22.391 -12.984 -8.375 1 88 124 GLY A N 1
ATOM 974 C CA . GLY A 1 124 ? -23.562 -12.82 -7.547 1 88 124 GLY A CA 1
ATOM 975 C C . GLY A 1 124 ? -23.359 -13.258 -6.109 1 88 124 GLY A C 1
ATOM 976 O O . GLY A 1 124 ? -24.281 -13.227 -5.305 1 88 124 GLY A O 1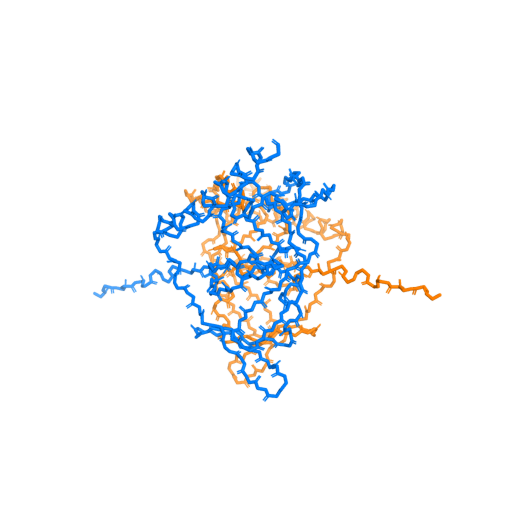
ATOM 977 N N . LYS A 1 125 ? -22.234 -13.758 -5.855 1 91 125 LYS A N 1
ATOM 978 C CA . LYS A 1 125 ? -21.938 -14.203 -4.5 1 91 125 LYS A CA 1
ATOM 979 C C . LYS A 1 125 ? -20.906 -13.297 -3.834 1 91 125 LYS A C 1
ATOM 981 O O . LYS A 1 125 ? -19.984 -12.82 -4.488 1 91 125 LYS A O 1
ATOM 986 N N . THR A 1 126 ? -21.125 -13.102 -2.539 1 91.56 126 THR A N 1
ATOM 987 C CA . THR A 1 126 ? -20.156 -12.328 -1.757 1 91.56 126 THR A CA 1
ATOM 988 C C . THR A 1 126 ? -18.984 -13.195 -1.334 1 91.56 126 THR A C 1
ATOM 990 O O . THR A 1 126 ? -19.156 -14.289 -0.802 1 91.56 126 THR A O 1
ATOM 993 N N . ILE A 1 127 ? -17.828 -12.711 -1.628 1 92.38 127 ILE A N 1
ATOM 994 C CA . ILE A 1 127 ? -16.594 -13.359 -1.202 1 92.38 127 ILE A CA 1
ATOM 995 C C . ILE A 1 127 ? -15.922 -12.531 -0.101 1 92.38 127 ILE A C 1
ATOM 997 O O . ILE A 1 127 ? -15.773 -11.312 -0.236 1 92.38 127 ILE A O 1
ATOM 1001 N N . ILE A 1 128 ? -15.508 -13.195 0.979 1 89.56 128 ILE A N 1
ATOM 1002 C CA . ILE A 1 128 ? -14.914 -12.492 2.109 1 89.56 128 ILE A CA 1
ATOM 1003 C C . ILE A 1 128 ? -13.484 -12.984 2.336 1 89.56 128 ILE A C 1
ATOM 1005 O O . ILE A 1 128 ? -13.242 -14.188 2.393 1 89.56 128 ILE A O 1
ATOM 1009 N N . PHE A 1 129 ? -12.609 -12 2.396 1 89.12 129 PHE A N 1
ATOM 1010 C CA . PHE A 1 129 ? -11.234 -12.211 2.826 1 89.12 129 PHE A CA 1
ATOM 1011 C C . PHE A 1 129 ? -11.039 -11.758 4.266 1 89.12 129 PHE A C 1
ATOM 1013 O O . PHE A 1 129 ? -11.102 -10.562 4.559 1 89.12 129 PHE A O 1
ATOM 1020 N N . LYS A 1 130 ? -10.734 -12.68 5.051 1 85.62 130 LYS A N 1
ATOM 1021 C CA . LYS A 1 130 ? -10.523 -12.32 6.449 1 85.62 130 LYS A CA 1
ATOM 1022 C C . LYS A 1 130 ? -9.109 -11.773 6.664 1 85.62 130 LYS A C 1
ATOM 1024 O O . LYS A 1 130 ? -8.148 -12.281 6.09 1 85.62 130 LYS A O 1
ATOM 1029 N N . PHE A 1 131 ? -9.102 -10.672 7.449 1 85.38 131 PHE A N 1
ATOM 1030 C CA . PHE A 1 131 ? -7.797 -10.133 7.793 1 85.38 131 PHE A CA 1
ATOM 1031 C C . PHE A 1 131 ? -7.055 -11.062 8.742 1 85.38 131 PHE A C 1
ATOM 1033 O O . PHE A 1 131 ? -7.668 -11.695 9.609 1 85.38 131 PHE A O 1
ATOM 1040 N N . LEU A 1 132 ? -5.844 -11.086 8.469 1 82.12 132 LEU A N 1
ATOM 1041 C CA . LEU A 1 132 ? -4.992 -11.836 9.383 1 82.12 132 LEU A CA 1
ATOM 1042 C C . LEU A 1 132 ? -4.195 -10.898 10.281 1 82.12 132 LEU A C 1
ATOM 1044 O O . LEU A 1 132 ? -3.836 -9.797 9.875 1 82.12 132 LEU A O 1
ATOM 1048 N N . ASN A 1 133 ? -4.227 -11.055 11.617 1 60.34 133 ASN A N 1
ATOM 1049 C CA . ASN A 1 133 ? -3.281 -10.336 12.461 1 60.34 133 ASN A CA 1
ATOM 1050 C C . ASN A 1 133 ? -1.836 -10.664 12.094 1 60.34 133 ASN A C 1
ATOM 1052 O O . ASN A 1 133 ? -1.54 -11.781 11.664 1 60.34 133 ASN A O 1
ATOM 1056 N N . ARG A 1 134 ? -0.997 -9.727 11.727 1 54.91 134 ARG A N 1
ATOM 1057 C CA . ARG A 1 134 ? 0.36 -10.086 11.32 1 54.91 134 ARG A CA 1
ATOM 1058 C C . ARG A 1 134 ? 0.799 -11.391 11.977 1 54.91 134 ARG A C 1
ATOM 1060 O O . ARG A 1 134 ? 0.711 -11.547 13.195 1 54.91 134 ARG A O 1
ATOM 1067 N N . PRO A 1 135 ? 0.925 -12.5 11.188 1 43.97 135 PRO A N 1
ATOM 1068 C CA . PRO A 1 135 ? 1.48 -13.688 11.844 1 43.97 135 PRO A CA 1
ATOM 1069 C C . PRO A 1 135 ? 2.764 -13.391 12.617 1 43.97 135 PRO A C 1
ATOM 1071 O O . PRO A 1 135 ? 3.588 -12.594 12.164 1 43.97 135 PRO A O 1
ATOM 1074 N N . LEU A 1 136 ? 2.725 -13.172 13.883 1 42.38 136 LEU A N 1
ATOM 1075 C CA . LEU A 1 136 ? 3.994 -13.195 14.602 1 42.38 136 LEU A CA 1
ATOM 1076 C C . LEU A 1 136 ? 5.066 -13.906 13.781 1 42.38 136 LEU A C 1
ATOM 1078 O O . LEU A 1 136 ? 6.191 -13.414 13.672 1 42.38 136 LEU A O 1
ATOM 1082 N N . HIS A 1 137 ? 5.215 -15.344 13.82 1 40.12 137 HIS A N 1
ATOM 1083 C CA . HIS A 1 137 ? 6.344 -16.234 13.57 1 40.12 137 HIS A CA 1
ATOM 1084 C C . HIS A 1 137 ? 6.473 -16.562 12.086 1 40.12 137 HIS A C 1
ATOM 1086 O O . HIS A 1 137 ? 5.629 -17.266 11.523 1 40.12 137 HIS A O 1
ATOM 1092 N N . ARG A 1 138 ? 6.949 -15.641 11.273 1 43.78 138 ARG A N 1
ATOM 1093 C CA . ARG A 1 138 ? 7.57 -15.992 10.008 1 43.78 138 ARG A CA 1
ATOM 1094 C C . ARG A 1 138 ? 8.148 -17.406 10.055 1 43.78 138 ARG A C 1
ATOM 1096 O O . ARG A 1 138 ? 8.438 -18 9.008 1 43.78 138 ARG A O 1
ATOM 1103 N N . SER A 1 139 ? 8.523 -17.75 11.125 1 43.88 139 SER A N 1
ATOM 1104 C CA . SER A 1 139 ? 9.375 -18.922 11.266 1 43.88 139 SER A CA 1
ATOM 1105 C C . SER A 1 139 ? 8.703 -20.172 10.688 1 43.88 139 SER A C 1
ATOM 1107 O O . SER A 1 139 ? 9.336 -20.969 10 1 43.88 139 SER A O 1
ATOM 1109 N N . LEU A 1 140 ? 7.473 -20.266 11.047 1 43.59 140 LEU A N 1
ATOM 1110 C CA . LEU A 1 140 ? 6.938 -21.578 10.719 1 43.59 140 LEU A CA 1
ATOM 1111 C C . LEU A 1 140 ? 6.656 -21.688 9.219 1 43.59 140 LEU A C 1
ATOM 1113 O O . LEU A 1 140 ? 6.926 -22.719 8.609 1 43.59 140 LEU A O 1
ATOM 1117 N N . ASN A 1 141 ? 6.121 -20.656 8.68 1 46.09 141 ASN A N 1
ATOM 1118 C CA . ASN A 1 141 ? 5.781 -20.703 7.262 1 46.09 141 ASN A CA 1
ATOM 1119 C C . ASN A 1 141 ? 7.027 -20.688 6.383 1 46.09 141 ASN A C 1
ATOM 1121 O O . ASN A 1 141 ? 7.062 -21.344 5.336 1 46.09 141 ASN A O 1
ATOM 1125 N N . GLN A 1 142 ? 7.984 -19.953 6.922 1 51.06 142 GLN A N 1
ATOM 1126 C CA . GLN A 1 142 ? 9.273 -20.016 6.246 1 51.06 142 GLN A CA 1
ATOM 1127 C C . GLN A 1 142 ? 9.82 -21.438 6.211 1 51.06 142 GLN A C 1
ATOM 1129 O O . GLN A 1 142 ? 10.406 -21.859 5.211 1 51.06 142 GLN A O 1
ATOM 1134 N N . ILE A 1 143 ? 9.539 -22.109 7.312 1 50.06 143 ILE A N 1
ATOM 1135 C CA . ILE A 1 143 ? 10.016 -23.5 7.371 1 50.06 143 ILE A CA 1
ATOM 1136 C C . ILE A 1 143 ? 9.289 -24.344 6.332 1 50.06 143 ILE A C 1
ATOM 1138 O O . ILE A 1 143 ? 9.906 -25.125 5.617 1 50.06 143 ILE A O 1
ATOM 1142 N N . ASP A 1 144 ? 8.117 -24.156 6.27 1 49.12 144 ASP A N 1
ATOM 1143 C CA . ASP A 1 144 ? 7.355 -24.969 5.328 1 49.12 144 ASP A CA 1
ATOM 1144 C C . ASP A 1 144 ? 7.699 -24.609 3.885 1 49.12 144 ASP A C 1
ATOM 1146 O O . ASP A 1 144 ? 7.828 -25.484 3.031 1 49.12 144 ASP A O 1
ATOM 1150 N N . GLN A 1 145 ? 7.871 -23.391 3.701 1 52.91 145 GLN A N 1
ATOM 1151 C CA . GLN A 1 145 ? 8.242 -22.906 2.371 1 52.91 145 GLN A CA 1
ATOM 1152 C C . GLN A 1 145 ? 9.633 -23.406 1.979 1 52.91 145 GLN A C 1
ATOM 1154 O O . GLN A 1 145 ? 9.852 -23.812 0.835 1 52.91 145 GLN A O 1
ATOM 1159 N N . LYS A 1 146 ? 10.414 -23.281 2.965 1 54.56 146 LYS A N 1
ATOM 1160 C CA . LYS A 1 146 ? 11.742 -23.844 2.734 1 54.56 146 LYS A CA 1
ATOM 1161 C C . LYS A 1 146 ? 11.656 -25.344 2.432 1 54.56 146 LYS A C 1
ATOM 1163 O O . LYS A 1 146 ? 12.359 -25.844 1.552 1 54.56 146 LYS A O 1
ATOM 1168 N N . LEU A 1 147 ? 10.797 -25.875 3.178 1 52.59 147 LEU A N 1
ATOM 1169 C CA . LEU A 1 147 ? 10.641 -27.312 2.967 1 52.59 147 LEU A CA 1
ATOM 1170 C C . LEU A 1 147 ? 10.102 -27.594 1.57 1 52.59 147 LEU A C 1
ATOM 1172 O O . LEU A 1 147 ? 10.555 -28.531 0.908 1 52.59 147 LEU A O 1
ATOM 1176 N N . ASN A 1 148 ? 9.312 -26.781 1.211 1 52.84 148 ASN A N 1
ATOM 1177 C CA . ASN A 1 148 ? 8.758 -26.953 -0.126 1 52.84 148 ASN A CA 1
ATOM 1178 C C . ASN A 1 148 ? 9.781 -26.641 -1.208 1 52.84 148 ASN A C 1
ATOM 1180 O O . ASN A 1 148 ? 9.875 -27.344 -2.213 1 52.84 148 ASN A O 1
ATOM 1184 N N . GLN A 1 149 ? 10.492 -25.641 -0.897 1 56.22 149 GLN A N 1
ATOM 1185 C CA . GLN A 1 149 ? 11.578 -25.312 -1.809 1 56.22 149 GLN A CA 1
ATOM 1186 C C . GLN A 1 149 ? 12.602 -26.438 -1.868 1 56.22 149 GLN A C 1
ATOM 1188 O O . GLN A 1 149 ? 13.07 -26.812 -2.949 1 56.22 149 GLN A O 1
ATOM 1193 N N . ILE A 1 150 ? 12.891 -26.891 -0.699 1 55.62 150 ILE A N 1
ATOM 1194 C CA . ILE A 1 150 ? 13.844 -27.984 -0.604 1 55.62 150 ILE A CA 1
ATOM 1195 C C . ILE A 1 150 ? 13.328 -29.188 -1.393 1 55.62 150 ILE A C 1
ATOM 1197 O O . ILE A 1 150 ? 14.086 -29.844 -2.121 1 55.62 150 ILE A O 1
ATOM 1201 N N . ASN A 1 151 ? 12.133 -29.391 -1.229 1 52.56 151 ASN A N 1
ATOM 1202 C CA . ASN A 1 151 ? 11.578 -30.547 -1.93 1 52.56 151 ASN A CA 1
ATOM 1203 C C . ASN A 1 151 ? 11.617 -30.359 -3.443 1 52.56 151 ASN A C 1
ATOM 1205 O O . ASN A 1 151 ? 11.914 -31.297 -4.184 1 52.56 151 ASN A O 1
ATOM 1209 N N . PHE A 1 152 ? 11.398 -29.188 -3.768 1 52.59 152 PHE A N 1
ATOM 1210 C CA . PHE A 1 152 ? 11.422 -28.906 -5.199 1 52.59 152 PHE A CA 1
ATOM 1211 C C . PHE A 1 152 ? 12.844 -28.953 -5.738 1 52.59 152 PHE A C 1
ATOM 1213 O O . PHE A 1 152 ? 13.094 -29.5 -6.812 1 52.59 152 PHE A O 1
ATOM 1220 N N . LEU A 1 153 ? 13.734 -28.281 -4.938 1 55.16 153 LEU A N 1
ATOM 1221 C CA . LEU A 1 153 ? 15.133 -28.344 -5.336 1 55.16 153 LEU A CA 1
ATOM 1222 C C . LEU A 1 153 ? 15.609 -29.797 -5.414 1 55.16 153 LEU A C 1
ATOM 1224 O O . LEU A 1 153 ? 16.344 -30.156 -6.336 1 55.16 153 LEU A O 1
ATOM 1228 N N . LYS A 1 154 ? 15.164 -30.531 -4.512 1 55.03 154 LYS A N 1
ATOM 1229 C CA . LYS A 1 154 ? 15.523 -31.953 -4.527 1 55.03 154 LYS A CA 1
ATOM 1230 C C . LYS A 1 154 ? 15.016 -32.625 -5.793 1 55.03 154 LYS A C 1
ATOM 1232 O O . LYS A 1 154 ? 15.727 -33.438 -6.398 1 55.03 154 LYS A O 1
ATOM 1237 N N . GLU A 1 155 ? 13.844 -32.188 -6.094 1 50.03 155 GLU A N 1
ATOM 1238 C CA . GLU A 1 155 ? 13.273 -32.781 -7.305 1 50.03 155 GLU A CA 1
ATOM 1239 C C . GLU A 1 155 ? 14.031 -32.312 -8.547 1 50.03 155 GLU A C 1
ATOM 1241 O O . GLU A 1 155 ? 14.242 -33.094 -9.477 1 50.03 155 GLU A O 1
ATOM 1246 N N . GLU A 1 156 ? 14.43 -31.094 -8.453 1 52.38 156 GLU A N 1
ATOM 1247 C CA . GLU A 1 156 ? 15.203 -30.562 -9.562 1 52.38 156 GLU A CA 1
ATOM 1248 C C . GLU A 1 156 ? 16.547 -31.266 -9.688 1 52.38 156 GLU A C 1
ATOM 1250 O O . GLU A 1 156 ? 17.016 -31.547 -10.797 1 52.38 156 GLU A O 1
ATOM 1255 N N . ILE A 1 157 ? 17.156 -31.375 -8.547 1 53.09 157 ILE A N 1
ATOM 1256 C CA . ILE A 1 157 ? 18.406 -32.094 -8.508 1 53.09 157 ILE A CA 1
ATOM 1257 C C . ILE A 1 157 ? 18.172 -33.562 -8.938 1 53.09 157 ILE A C 1
ATOM 1259 O O . ILE A 1 157 ? 18.969 -34.125 -9.695 1 53.09 157 ILE A O 1
ATOM 1263 N N . SER A 1 158 ? 17.156 -34.062 -8.391 1 50.06 158 SER A N 1
ATOM 1264 C CA . SER A 1 158 ? 16.891 -35.438 -8.766 1 50.06 158 SER A CA 1
ATOM 1265 C C . SER A 1 158 ? 16.656 -35.594 -10.266 1 50.06 158 SER A C 1
ATOM 1267 O O . SER A 1 158 ? 17.031 -36.594 -10.867 1 50.06 158 SER A O 1
ATOM 1269 N N . PHE A 1 159 ? 16.125 -34.562 -10.797 1 45.38 159 PHE A N 1
ATOM 1270 C CA . PHE A 1 159 ? 15.859 -34.625 -12.227 1 45.38 159 PHE A CA 1
ATOM 1271 C C . PHE A 1 159 ? 17.141 -34.406 -13.031 1 45.38 159 PHE A C 1
ATOM 1273 O O . PHE A 1 159 ? 17.312 -34.969 -14.109 1 45.38 159 PHE A O 1
ATOM 1280 N N . LYS A 1 160 ? 18.062 -33.594 -12.531 1 50.5 160 LYS A N 1
ATOM 1281 C CA . LYS A 1 160 ? 19.344 -33.406 -13.211 1 50.5 160 LYS A CA 1
ATOM 1282 C C . LYS A 1 160 ? 20.188 -34.656 -13.18 1 50.5 160 LYS A C 1
ATOM 1284 O O . LYS A 1 160 ? 20.953 -34.938 -14.102 1 50.5 160 LYS A O 1
ATOM 1289 N N . HIS A 1 161 ? 20.047 -35.312 -12.141 1 46.16 161 HIS A N 1
ATOM 1290 C CA . HIS A 1 161 ? 20.844 -36.531 -12.133 1 46.16 161 HIS A CA 1
ATOM 1291 C C . HIS A 1 161 ? 20.297 -37.562 -13.117 1 46.16 161 HIS A C 1
ATOM 1293 O O . HIS A 1 161 ? 20.938 -38.594 -13.375 1 46.16 161 HIS A O 1
ATOM 1299 N N . ILE A 1 162 ? 19.109 -37.406 -13.445 1 42.25 162 ILE A N 1
ATOM 1300 C CA . ILE A 1 162 ? 18.609 -38.406 -14.367 1 42.25 162 ILE A CA 1
ATOM 1301 C C . ILE A 1 162 ? 18.938 -38 -15.805 1 42.25 162 ILE A C 1
ATOM 1303 O O . ILE A 1 162 ? 18.906 -38.844 -16.703 1 42.25 162 ILE A O 1
ATOM 1307 N N . GLU A 1 163 ? 19.297 -36.719 -15.977 1 37.41 163 GLU A N 1
ATOM 1308 C CA . GLU A 1 163 ? 19.828 -36.562 -17.328 1 37.41 163 GLU A CA 1
ATOM 1309 C C . GLU A 1 163 ? 21.328 -36.781 -17.359 1 37.41 163 GLU A C 1
ATOM 1311 O O . GLU A 1 163 ? 22.031 -36.5 -16.375 1 37.41 163 GLU A O 1
ATOM 1316 N N . PHE B 1 1 ? -5.895 -6.465 -36.344 1 20.86 1 PHE B N 1
ATOM 1317 C CA . PHE B 1 1 ? -6.582 -6.68 -35.062 1 20.86 1 PHE B CA 1
ATOM 1318 C C . PHE B 1 1 ? -5.738 -6.188 -33.906 1 20.86 1 PHE B C 1
ATOM 1320 O O . PHE B 1 1 ? -4.719 -6.793 -33.562 1 20.86 1 PHE B O 1
ATOM 1327 N N . ASN B 1 2 ? -5.461 -4.938 -33.781 1 22.83 2 ASN B N 1
ATOM 1328 C CA . ASN B 1 2 ? -4.676 -4.02 -32.969 1 22.83 2 ASN B CA 1
ATOM 1329 C C . ASN B 1 2 ? -5.008 -4.164 -31.484 1 22.83 2 ASN B C 1
ATOM 1331 O O . ASN B 1 2 ? -6.051 -3.695 -31.031 1 22.83 2 ASN B O 1
ATOM 1335 N N . ALA B 1 3 ? -4.906 -5.43 -31.062 1 24.06 3 ALA B N 1
ATOM 1336 C CA . ALA B 1 3 ? -5.188 -5.672 -29.656 1 24.06 3 ALA B CA 1
ATOM 1337 C C . ALA B 1 3 ? -4.617 -4.555 -28.781 1 24.06 3 ALA B C 1
ATOM 1339 O O . ALA B 1 3 ? -3.398 -4.391 -28.688 1 24.06 3 ALA B O 1
ATOM 1340 N N . LEU B 1 4 ? -5.066 -3.367 -29 1 23.44 4 LEU B N 1
ATOM 1341 C CA . LEU B 1 4 ? -4.871 -2.293 -28.031 1 23.44 4 LEU B CA 1
ATOM 1342 C C . LEU B 1 4 ? -4.812 -2.842 -26.609 1 23.44 4 LEU B C 1
ATOM 1344 O O . LEU B 1 4 ? -5.832 -3.27 -26.062 1 23.44 4 LEU B O 1
ATOM 1348 N N . ILE B 1 5 ? -4.012 -3.803 -26.422 1 29 5 ILE B N 1
ATOM 1349 C CA . ILE B 1 5 ? -3.707 -4.172 -25.047 1 29 5 ILE B CA 1
ATOM 1350 C C . ILE B 1 5 ? -3.707 -2.924 -24.172 1 29 5 ILE B C 1
ATOM 1352 O O . ILE B 1 5 ? -2.863 -2.039 -24.328 1 29 5 ILE B O 1
ATOM 1356 N N . ASN B 1 6 ? -4.828 -2.201 -24.094 1 31.2 6 ASN B N 1
ATOM 1357 C CA . ASN B 1 6 ? -4.973 -1.151 -23.078 1 31.2 6 ASN B CA 1
ATOM 1358 C C . ASN B 1 6 ? -4.102 -1.42 -21.859 1 31.2 6 ASN B C 1
ATOM 1360 O O . ASN B 1 6 ? -4.27 -2.434 -21.188 1 31.2 6 ASN B O 1
ATOM 1364 N N . GLN B 1 7 ? -2.84 -1.337 -22.109 1 33.72 7 GLN B N 1
ATOM 1365 C CA . GLN B 1 7 ? -1.862 -1.335 -21.016 1 33.72 7 GLN B CA 1
ATOM 1366 C C . GLN B 1 7 ? -2.48 -0.818 -19.719 1 33.72 7 GLN B C 1
ATOM 1368 O O . GLN B 1 7 ? -2.777 0.372 -19.609 1 33.72 7 GLN B O 1
ATOM 1373 N N . CYS B 1 8 ? -3.592 -1.303 -19.312 1 34.44 8 CYS B N 1
ATOM 1374 C CA . CYS B 1 8 ? -4.16 -0.928 -18.031 1 34.44 8 CYS B CA 1
ATOM 1375 C C . CYS B 1 8 ? -3.068 -0.524 -17.047 1 34.44 8 CYS B C 1
ATOM 1377 O O . CYS B 1 8 ? -2.297 -1.368 -16.578 1 34.44 8 CYS B O 1
ATOM 1379 N N . SER B 1 9 ? -2.271 0.424 -17.406 1 43.41 9 SER B N 1
ATOM 1380 C CA . SER B 1 9 ? -1.342 1.015 -16.453 1 43.41 9 SER B CA 1
ATOM 1381 C C . SER B 1 9 ? -1.921 1.003 -15.047 1 43.41 9 SER B C 1
ATOM 1383 O O . SER B 1 9 ? -2.863 1.74 -14.75 1 43.41 9 SER B O 1
ATOM 1385 N N . ILE B 1 10 ? -2.162 -0.176 -14.539 1 53.25 10 ILE B N 1
ATOM 1386 C CA . ILE B 1 10 ? -2.709 -0.38 -13.203 1 53.25 10 ILE B CA 1
ATOM 1387 C C . ILE B 1 10 ? -2.07 0.607 -12.227 1 53.25 10 ILE B C 1
ATOM 1389 O O . ILE B 1 10 ? -0.852 0.598 -12.031 1 53.25 10 ILE B O 1
ATOM 1393 N N . GLN B 1 11 ? -2.674 1.899 -12.188 1 67.56 11 GLN B N 1
ATOM 1394 C CA . GLN B 1 11 ? -2.225 3.09 -11.469 1 67.56 11 GLN B CA 1
ATOM 1395 C C . GLN B 1 11 ? -2.508 2.973 -9.977 1 67.56 11 GLN B C 1
ATOM 1397 O O . GLN B 1 11 ? -3.504 2.369 -9.57 1 67.56 11 GLN B O 1
ATOM 1402 N N . LYS B 1 12 ? -1.651 3.232 -9.203 1 85.25 12 LYS B N 1
ATOM 1403 C CA . LYS B 1 12 ? -1.805 3.428 -7.766 1 85.25 12 LYS B CA 1
ATOM 1404 C C . LYS B 1 12 ? -3.012 4.309 -7.457 1 85.25 12 LYS B C 1
ATOM 1406 O O . LYS B 1 12 ? -3.613 4.887 -8.367 1 85.25 12 LYS B O 1
ATOM 1411 N N . ILE B 1 13 ? -3.471 4.215 -6.281 1 88.38 13 ILE B N 1
ATOM 1412 C CA . ILE B 1 13 ? -4.656 4.953 -5.855 1 88.38 13 ILE B CA 1
ATOM 1413 C C . ILE B 1 13 ? -4.238 6.266 -5.199 1 88.38 13 ILE B C 1
ATOM 1415 O O . ILE B 1 13 ? -3.664 6.27 -4.109 1 88.38 13 ILE B O 1
ATOM 1419 N N . TYR B 1 14 ? -4.496 7.281 -5.957 1 91.31 14 TYR B N 1
ATOM 1420 C CA . TYR B 1 14 ? -4.219 8.625 -5.453 1 91.31 14 TYR B CA 1
ATOM 1421 C C . TYR B 1 14 ? -5.516 9.383 -5.199 1 91.31 14 TYR B C 1
ATOM 1423 O O . TYR B 1 14 ? -6.477 9.258 -5.957 1 91.31 14 TYR B O 1
ATOM 1431 N N . ILE B 1 15 ? -5.461 10.172 -4.156 1 91.56 15 ILE B N 1
ATOM 1432 C CA . ILE B 1 15 ? -6.629 10.977 -3.824 1 91.56 15 ILE B CA 1
ATOM 1433 C C . ILE B 1 15 ? -6.188 12.398 -3.477 1 91.56 15 ILE B C 1
ATOM 1435 O O . ILE B 1 15 ? -5.062 12.609 -3.012 1 91.56 15 ILE B O 1
ATOM 1439 N N . ASP B 1 16 ? -7.07 13.328 -3.652 1 91.81 16 ASP B N 1
ATOM 1440 C CA . ASP B 1 16 ? -6.855 14.711 -3.217 1 91.81 16 ASP B CA 1
ATOM 1441 C C . ASP B 1 16 ? -7.16 14.867 -1.729 1 91.81 16 ASP B C 1
ATOM 1443 O O . ASP B 1 16 ? -8.18 14.383 -1.242 1 91.81 16 ASP B O 1
ATOM 1447 N N . VAL B 1 17 ? -6.191 15.586 -1.083 1 93.69 17 VAL B N 1
ATOM 1448 C CA . VAL B 1 17 ? -6.441 15.773 0.342 1 93.69 17 VAL B CA 1
ATOM 1449 C C . VAL B 1 17 ? -5.969 17.156 0.77 1 93.69 17 VAL B C 1
ATOM 1451 O O . VAL B 1 17 ? -5.098 17.75 0.128 1 93.69 17 VAL B O 1
ATOM 1454 N N . THR B 1 18 ? -6.617 17.656 1.769 1 95.81 18 THR B N 1
ATOM 1455 C CA . THR B 1 18 ? -6.156 18.828 2.504 1 95.81 18 THR B CA 1
ATOM 1456 C C . THR B 1 18 ? -5.723 18.438 3.916 1 95.81 18 THR B C 1
ATOM 1458 O O . THR B 1 18 ? -6.465 17.766 4.637 1 95.81 18 THR B O 1
ATOM 1461 N N . ILE B 1 19 ? -4.527 18.812 4.238 1 97.56 19 ILE B N 1
ATOM 1462 C CA . ILE B 1 19 ? -3.996 18.516 5.566 1 97.56 19 ILE B CA 1
ATOM 1463 C C . ILE B 1 19 ? -3.793 19.828 6.332 1 97.56 19 ILE B C 1
ATOM 1465 O O . ILE B 1 19 ? -3.105 20.734 5.859 1 97.56 19 ILE B O 1
ATOM 1469 N N . LEU B 1 20 ? -4.414 19.891 7.484 1 97.62 20 LEU B N 1
ATOM 1470 C CA . LEU B 1 20 ? -4.289 21.047 8.352 1 97.62 20 LEU B CA 1
ATOM 1471 C C . LEU B 1 20 ? -3.332 20.766 9.508 1 97.62 20 LEU B C 1
ATOM 1473 O O . LEU B 1 20 ? -3.518 19.797 10.25 1 97.62 20 LEU B O 1
ATOM 1477 N N . ILE B 1 21 ? -2.344 21.516 9.625 1 96.81 21 ILE B N 1
ATOM 1478 C CA . ILE B 1 21 ? -1.392 21.484 10.727 1 96.81 21 ILE B CA 1
ATOM 1479 C C . ILE B 1 21 ? -1.409 22.828 11.461 1 96.81 21 ILE B C 1
ATOM 1481 O O . ILE B 1 21 ? -0.774 23.797 11.016 1 96.81 21 ILE B O 1
ATOM 1485 N N . GLU B 1 22 ? -2.143 22.875 12.594 1 93.94 22 GLU B N 1
ATOM 1486 C CA . GLU B 1 22 ? -2.357 2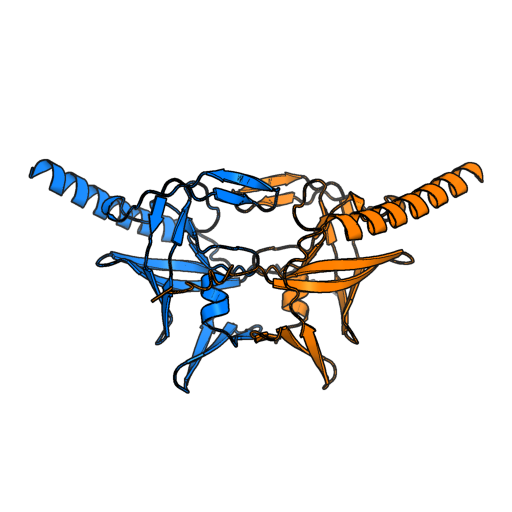4.156 13.266 1 93.94 22 GLU B CA 1
ATOM 1487 C C . GLU B 1 22 ? -2.832 25.219 12.289 1 93.94 22 GLU B C 1
ATOM 1489 O O . GLU B 1 22 ? -3.93 25.125 11.734 1 93.94 22 GLU B O 1
ATOM 1494 N N . ASP B 1 23 ? -1.944 26.203 11.992 1 92.5 23 ASP B N 1
ATOM 1495 C CA . ASP B 1 23 ? -2.352 27.297 11.117 1 92.5 23 ASP B CA 1
ATOM 1496 C C . ASP B 1 23 ? -1.848 27.078 9.688 1 92.5 23 ASP B C 1
ATOM 1498 O O . ASP B 1 23 ? -2.057 27.922 8.812 1 92.5 23 ASP B O 1
ATOM 1502 N N . PHE B 1 24 ? -1.253 26.016 9.406 1 94.69 24 PHE B N 1
ATOM 1503 C CA . PHE B 1 24 ? -0.703 25.688 8.094 1 94.69 24 PHE B CA 1
ATOM 1504 C C . PHE B 1 24 ? -1.621 24.75 7.336 1 94.69 24 PHE B C 1
ATOM 1506 O O . PHE B 1 24 ? -2.117 23.766 7.902 1 94.69 24 PHE B O 1
ATOM 1513 N N . VAL B 1 25 ? -1.891 25.078 6.062 1 95.06 25 VAL B N 1
ATOM 1514 C CA . VAL B 1 25 ? -2.758 24.25 5.223 1 95.06 25 VAL B CA 1
ATOM 1515 C C . VAL B 1 25 ? -1.962 23.703 4.047 1 95.06 25 VAL B C 1
ATOM 1517 O O . VAL B 1 25 ? -1.327 24.453 3.305 1 95.06 25 VAL B O 1
ATOM 1520 N N . LEU B 1 26 ? -1.966 22.391 3.867 1 94.75 26 LEU B N 1
ATOM 1521 C CA . LEU B 1 26 ? -1.326 21.719 2.744 1 94.75 26 LEU B CA 1
ATOM 1522 C C . LEU B 1 26 ? -2.363 21.031 1.856 1 94.75 26 LEU B C 1
ATOM 1524 O O . LEU B 1 26 ? -3.02 20.078 2.279 1 94.75 26 LEU B O 1
ATOM 1528 N N . LYS B 1 27 ? -2.586 21.531 0.703 1 93.81 27 LYS B N 1
ATOM 1529 C CA . LYS B 1 27 ? -3.396 20.859 -0.31 1 93.81 27 LYS B CA 1
ATOM 1530 C C . LYS B 1 27 ? -2.523 20.047 -1.262 1 93.81 27 LYS B C 1
ATOM 1532 O O . LYS B 1 27 ? -1.619 20.594 -1.899 1 93.81 27 LYS B O 1
ATOM 1537 N N . THR B 1 28 ? -2.797 18.766 -1.348 1 92.94 28 THR B N 1
ATOM 1538 C CA . THR B 1 28 ? -1.895 17.938 -2.135 1 92.94 28 THR B CA 1
ATOM 1539 C C . THR B 1 28 ? -2.568 16.625 -2.52 1 92.94 28 THR B C 1
ATOM 1541 O O . THR B 1 28 ? -3.74 16.406 -2.207 1 92.94 28 THR B O 1
ATOM 1544 N N . ILE B 1 29 ? -1.837 15.82 -3.221 1 92.44 29 ILE B N 1
ATOM 1545 C CA . ILE B 1 29 ? -2.25 14.477 -3.607 1 92.44 29 ILE B CA 1
ATOM 1546 C C . ILE B 1 29 ? -1.577 13.453 -2.701 1 92.44 29 ILE B C 1
ATOM 1548 O O . ILE B 1 29 ? -0.383 13.555 -2.408 1 92.44 29 ILE B O 1
ATOM 1552 N N . ALA B 1 30 ? -2.383 12.516 -2.24 1 94.56 30 ALA B N 1
ATOM 1553 C CA . ALA B 1 30 ? -1.859 11.5 -1.337 1 94.56 30 ALA B CA 1
ATOM 1554 C C . ALA B 1 30 ? -2.014 10.102 -1.938 1 94.56 30 ALA B C 1
ATOM 1556 O O . ALA B 1 30 ? -3.008 9.812 -2.607 1 94.56 30 ALA B O 1
ATOM 1557 N N . LEU B 1 31 ? -1.022 9.305 -1.682 1 94 31 LEU B N 1
ATOM 1558 C CA . LEU B 1 31 ? -1.124 7.887 -2.004 1 94 31 LEU B CA 1
ATOM 1559 C C . LEU B 1 31 ? -1.915 7.145 -0.934 1 94 31 LEU B C 1
ATOM 1561 O O . LEU B 1 31 ? -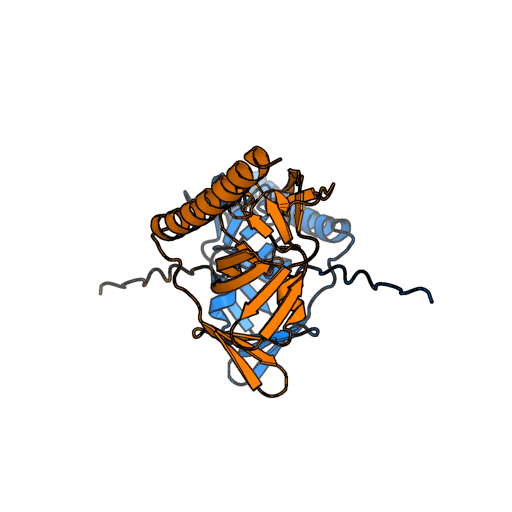1.61 7.25 0.257 1 94 31 LEU B O 1
ATOM 1565 N N . PHE B 1 32 ? -2.998 6.465 -1.334 1 94.12 32 PHE B N 1
ATOM 1566 C CA . PHE B 1 32 ? -3.762 5.566 -0.478 1 94.12 32 PHE B CA 1
ATOM 1567 C C . PHE B 1 32 ? -3.084 4.203 -0.381 1 94.12 32 PHE B C 1
ATOM 1569 O O . PHE B 1 32 ? -3.168 3.396 -1.309 1 94.12 32 PHE B O 1
ATOM 1576 N N . ASP B 1 33 ? -2.385 3.986 0.772 1 92.5 33 ASP B N 1
ATOM 1577 C CA . ASP B 1 33 ? -1.436 2.879 0.82 1 92.5 33 ASP B CA 1
ATOM 1578 C C . ASP B 1 33 ? -1.736 1.947 1.991 1 92.5 33 ASP B C 1
ATOM 1580 O O . ASP B 1 33 ? -1.273 2.178 3.109 1 92.5 33 ASP B O 1
ATOM 1584 N N . THR B 1 34 ? -2.357 0.783 1.709 1 92.94 34 THR B N 1
ATOM 1585 C CA . THR B 1 34 ? -2.709 -0.19 2.736 1 92.94 34 THR B CA 1
ATOM 1586 C C . THR B 1 34 ? -1.477 -0.966 3.191 1 92.94 34 THR B C 1
ATOM 1588 O O . THR B 1 34 ? -1.526 -1.696 4.184 1 92.94 34 THR B O 1
ATOM 1591 N N . GLY B 1 35 ? -0.375 -0.801 2.549 1 88.75 35 GLY B N 1
ATOM 1592 C CA . GLY B 1 35 ? 0.861 -1.469 2.924 1 88.75 35 GLY B CA 1
ATOM 1593 C C . GLY B 1 35 ? 1.716 -0.651 3.873 1 88.75 35 GLY B C 1
ATOM 1594 O O . GLY B 1 35 ? 2.699 -1.153 4.422 1 88.75 35 GLY B O 1
ATOM 1595 N N . ALA B 1 36 ? 1.368 0.555 4.059 1 90.25 36 ALA B N 1
ATOM 1596 C CA . ALA B 1 36 ? 2.15 1.445 4.91 1 90.25 36 ALA B CA 1
ATOM 1597 C C . ALA B 1 36 ? 1.609 1.454 6.336 1 90.25 36 ALA B C 1
ATOM 1599 O O . ALA B 1 36 ? 0.43 1.736 6.559 1 90.25 36 ALA B O 1
ATOM 1600 N N . ASP B 1 37 ? 2.469 1.259 7.277 1 88.12 37 ASP B N 1
ATOM 1601 C CA . ASP B 1 37 ? 2.061 1.192 8.68 1 88.12 37 ASP B CA 1
ATOM 1602 C C . ASP B 1 37 ? 2.004 2.586 9.297 1 88.12 37 ASP B C 1
ATOM 1604 O O . ASP B 1 37 ? 1.722 2.729 10.492 1 88.12 37 ASP B O 1
ATOM 1608 N N . SER B 1 38 ? 2.334 3.562 8.508 1 91.56 38 SER B N 1
ATOM 1609 C CA . SER B 1 38 ? 2.314 4.938 8.992 1 91.56 38 SER B CA 1
ATOM 1610 C C . SER B 1 38 ? 1.845 5.902 7.91 1 91.56 38 SER B C 1
ATOM 1612 O O . SER B 1 38 ? 1.936 5.598 6.719 1 91.56 38 SER B O 1
ATOM 1614 N N . ASN B 1 39 ? 1.281 6.977 8.359 1 95.5 39 ASN B N 1
ATOM 1615 C CA . ASN B 1 39 ? 1.126 8.117 7.469 1 95.5 39 ASN B CA 1
ATOM 1616 C C . ASN B 1 39 ? 2.432 8.898 7.32 1 95.5 39 ASN B C 1
ATOM 1618 O O . ASN B 1 39 ? 3.152 9.102 8.297 1 95.5 39 ASN B O 1
ATOM 1622 N N . CYS B 1 40 ? 2.703 9.312 6.145 1 95.69 40 CYS B N 1
ATOM 1623 C CA . CYS B 1 40 ? 3.971 9.992 5.906 1 95.69 40 CYS B CA 1
ATOM 1624 C C . CYS B 1 40 ? 3.77 11.234 5.039 1 95.69 40 CYS B C 1
ATOM 1626 O O . CYS B 1 40 ? 2.896 11.25 4.168 1 95.69 40 CYS B O 1
ATOM 1628 N N . ILE B 1 41 ? 4.574 12.219 5.305 1 96.25 41 ILE B N 1
ATOM 1629 C CA . ILE B 1 41 ? 4.652 13.414 4.477 1 96.25 41 ILE B CA 1
ATOM 1630 C C . ILE B 1 41 ? 6.105 13.695 4.102 1 96.25 41 ILE B C 1
ATOM 1632 O O . ILE B 1 41 ? 7.008 13.523 4.922 1 96.25 41 ILE B O 1
ATOM 1636 N N . LEU B 1 42 ? 6.309 14.023 2.887 1 92.81 42 LEU B N 1
ATOM 1637 C CA . LEU B 1 42 ? 7.617 14.523 2.482 1 92.81 42 LEU B CA 1
ATOM 1638 C C . LEU B 1 42 ? 8.023 15.719 3.33 1 92.81 42 LEU B C 1
ATOM 1640 O O . LEU B 1 42 ? 7.328 16.734 3.348 1 92.81 42 LEU B O 1
ATOM 1644 N N . GLU B 1 43 ? 9.102 15.617 3.967 1 93.06 43 GLU B N 1
ATOM 1645 C CA . GLU B 1 43 ? 9.547 16.562 4.984 1 93.06 43 GLU B CA 1
ATOM 1646 C C . GLU B 1 43 ? 9.617 17.984 4.422 1 93.06 43 GLU B C 1
ATOM 1648 O O . GLU B 1 43 ? 9.25 18.938 5.105 1 93.06 43 GLU B O 1
ATOM 1653 N N . GLY B 1 44 ? 9.992 18.234 3.258 1 90.06 44 GLY B N 1
ATOM 1654 C CA . GLY B 1 44 ? 10.203 19.547 2.662 1 90.06 44 GLY B CA 1
ATOM 1655 C C . GLY B 1 44 ? 8.906 20.312 2.426 1 90.06 44 GLY B C 1
ATOM 1656 O O . GLY B 1 44 ? 8.93 21.516 2.16 1 90.06 44 GLY B O 1
ATOM 1657 N N . LEU B 1 45 ? 7.793 19.719 2.65 1 92.88 45 LEU B N 1
ATOM 1658 C CA . LEU B 1 45 ? 6.5 20.328 2.375 1 92.88 45 LEU B CA 1
ATOM 1659 C C . LEU B 1 45 ? 5.973 21.062 3.609 1 92.88 45 LEU B C 1
ATOM 1661 O O . LEU B 1 45 ? 5.016 21.828 3.518 1 92.88 45 LEU B O 1
ATOM 1665 N N . ILE B 1 46 ? 6.578 20.766 4.738 1 94.12 46 ILE B N 1
ATOM 1666 C CA . ILE B 1 46 ? 6.078 21.281 6.008 1 94.12 46 ILE B CA 1
ATOM 1667 C C . ILE B 1 46 ? 7.098 22.25 6.609 1 94.12 46 ILE B C 1
ATOM 1669 O O . ILE B 1 46 ? 8.289 21.938 6.68 1 94.12 46 ILE B O 1
ATOM 1673 N N . PRO B 1 47 ? 6.656 23.375 7.07 1 93.75 47 PRO B N 1
ATOM 1674 C CA . PRO B 1 47 ? 7.574 24.266 7.781 1 93.75 47 PRO B CA 1
ATOM 1675 C C . PRO B 1 47 ? 8.18 23.625 9.023 1 93.75 47 PRO B C 1
ATOM 1677 O O . PRO B 1 47 ? 7.492 22.906 9.75 1 93.75 47 PRO B O 1
ATOM 1680 N N . THR B 1 48 ? 9.398 23.906 9.281 1 92.69 48 THR B N 1
ATOM 1681 C CA . THR B 1 48 ? 10.156 23.234 10.336 1 92.69 48 THR B CA 1
ATOM 1682 C C . THR B 1 48 ? 9.609 23.609 11.711 1 92.69 48 THR B C 1
ATOM 1684 O O . THR B 1 48 ? 9.836 22.891 12.688 1 92.69 48 THR B O 1
ATOM 1687 N N . LYS B 1 49 ? 8.922 24.719 11.836 1 94.25 49 LYS B N 1
ATOM 1688 C CA . LYS B 1 49 ? 8.398 25.141 13.133 1 94.25 49 LYS B CA 1
ATOM 1689 C C . LYS B 1 49 ? 7.402 24.125 13.688 1 94.25 49 LYS B C 1
ATOM 1691 O O . LYS B 1 49 ? 7.117 24.109 14.883 1 94.25 49 LYS B O 1
ATOM 1696 N N . TYR B 1 50 ? 6.906 23.266 12.789 1 95.69 50 TYR B N 1
ATOM 1697 C CA . TYR B 1 50 ? 5.906 22.297 13.227 1 95.69 50 TYR B CA 1
ATOM 1698 C C . TYR B 1 50 ? 6.551 20.953 13.523 1 95.69 50 TYR B C 1
ATOM 1700 O O . TYR B 1 50 ? 5.867 20 13.922 1 95.69 50 TYR B O 1
ATOM 1708 N N . PHE B 1 51 ? 7.855 20.875 13.359 1 95.56 51 PHE B N 1
ATOM 1709 C CA . PHE B 1 51 ? 8.57 19.609 13.523 1 95.56 51 PHE B CA 1
ATOM 1710 C C . PHE B 1 51 ? 8.617 19.203 15 1 95.56 51 PHE B C 1
ATOM 1712 O O . PHE B 1 51 ? 8.891 20.047 15.867 1 95.56 51 PHE B O 1
ATOM 1719 N N . TYR B 1 52 ? 8.312 17.969 15.266 1 97 52 TYR B N 1
ATOM 1720 C CA . TYR B 1 52 ? 8.609 17.328 16.547 1 97 52 TYR B CA 1
ATOM 1721 C C . TYR B 1 52 ? 9.648 16.219 16.375 1 97 52 TYR B C 1
ATOM 1723 O O . TYR B 1 52 ? 9.57 15.438 15.422 1 97 52 TYR B O 1
ATOM 1731 N N . LYS B 1 53 ? 10.562 16.172 17.281 1 95.44 53 LYS B N 1
ATOM 1732 C CA . LYS B 1 53 ? 11.578 15.125 17.203 1 95.44 53 LYS B CA 1
ATOM 1733 C C . LYS B 1 53 ? 10.977 13.75 17.484 1 95.44 53 LYS B C 1
ATOM 1735 O O . LYS B 1 53 ? 10.07 13.617 18.297 1 95.44 53 LYS B O 1
ATOM 1740 N N . THR B 1 54 ? 11.516 12.75 16.766 1 92.25 54 THR B N 1
ATOM 1741 C CA . THR B 1 54 ? 11.07 11.375 16.984 1 92.25 54 THR B CA 1
ATOM 1742 C C . THR B 1 54 ? 12.227 10.398 16.75 1 92.25 54 THR B C 1
ATOM 1744 O O . THR B 1 54 ? 13.195 10.727 16.062 1 92.25 54 THR B O 1
ATOM 1747 N N . SER B 1 55 ? 12.164 9.242 17.375 1 87.69 55 SER B N 1
ATOM 1748 C CA . SER B 1 55 ? 13.141 8.18 17.156 1 87.69 55 SER B CA 1
ATOM 1749 C C . SER B 1 55 ? 12.531 7.016 16.375 1 87.69 55 SER B C 1
ATOM 1751 O O . SER B 1 55 ? 13.117 5.934 16.312 1 87.69 55 SER B O 1
ATOM 1753 N N . GLU B 1 56 ? 11.414 7.332 15.82 1 84.62 56 GLU B N 1
ATOM 1754 C CA . GLU B 1 56 ? 10.727 6.277 15.078 1 84.62 56 GLU B CA 1
ATOM 1755 C C . GLU B 1 56 ? 11.523 5.875 13.836 1 84.62 56 GLU B C 1
ATOM 1757 O O . GLU B 1 56 ? 12.258 6.684 13.273 1 84.62 56 GLU B O 1
ATOM 1762 N N . LYS B 1 57 ? 11.43 4.57 13.531 1 80.19 57 LYS B N 1
ATOM 1763 C CA . LYS B 1 57 ? 12.047 4.02 12.328 1 80.19 57 LYS B CA 1
ATOM 1764 C C . LYS B 1 57 ? 10.984 3.477 11.367 1 80.19 57 LYS B C 1
ATOM 1766 O O . LYS B 1 57 ? 9.93 3.023 11.805 1 80.19 57 LYS B O 1
ATOM 1771 N N . LEU B 1 58 ? 11.25 3.768 10.102 1 80.44 58 LEU B N 1
ATOM 1772 C CA . LEU B 1 58 ? 10.391 3.234 9.047 1 80.44 58 LEU B CA 1
ATOM 1773 C C . LEU B 1 58 ? 11.125 2.162 8.242 1 80.44 58 LEU B C 1
ATOM 1775 O O . LEU B 1 58 ? 12.328 2.279 7.992 1 80.44 58 LEU B O 1
ATOM 1779 N N . ARG B 1 59 ? 10.375 1.131 7.973 1 76.19 59 ARG B N 1
ATOM 1780 C CA . ARG B 1 59 ? 10.953 0.091 7.125 1 76.19 59 ARG B CA 1
ATOM 1781 C C . ARG B 1 59 ? 10.383 0.161 5.715 1 76.19 59 ARG B C 1
ATOM 1783 O O . ARG B 1 59 ? 9.18 0.381 5.531 1 76.19 59 ARG B O 1
ATOM 1790 N N . THR B 1 60 ? 11.273 0.001 4.785 1 74 60 THR B N 1
ATOM 1791 C CA . THR B 1 60 ? 10.867 0.011 3.383 1 74 60 THR B CA 1
ATOM 1792 C C . THR B 1 60 ? 10.445 -1.385 2.932 1 74 60 THR B C 1
ATOM 1794 O O . THR B 1 60 ? 10.586 -2.354 3.682 1 74 60 THR B O 1
ATOM 1797 N N . THR B 1 61 ? 9.961 -1.447 1.788 1 71.06 61 THR B N 1
ATOM 1798 C CA . THR B 1 61 ? 9.539 -2.709 1.189 1 71.06 61 THR B CA 1
ATOM 1799 C C . THR B 1 61 ? 10.719 -3.676 1.083 1 71.06 61 THR B C 1
ATOM 1801 O O . THR B 1 61 ? 10.531 -4.895 1.124 1 71.06 61 THR B O 1
ATOM 1804 N N . SER B 1 62 ? 11.906 -3.111 0.934 1 66.81 62 SER B N 1
ATOM 1805 C CA . SER B 1 62 ? 13.102 -3.947 0.832 1 66.81 62 SER B CA 1
ATOM 1806 C C . SER B 1 62 ? 13.625 -4.328 2.211 1 66.81 62 SER B C 1
ATOM 1808 O O . SER B 1 62 ? 14.594 -5.086 2.324 1 66.81 62 SER B O 1
ATOM 1810 N N . GLY B 1 63 ? 13 -3.783 3.195 1 71.31 63 GLY B N 1
ATOM 1811 C CA . GLY B 1 63 ? 13.438 -4.117 4.543 1 71.31 63 GLY B CA 1
ATOM 1812 C C . GLY B 1 63 ? 14.445 -3.141 5.105 1 71.31 63 GLY B C 1
ATOM 1813 O O . GLY B 1 63 ? 14.844 -3.25 6.27 1 71.31 63 GLY B O 1
ATOM 1814 N N . SER B 1 64 ? 14.852 -2.215 4.27 1 70.69 64 SER B N 1
ATOM 1815 C CA . SER B 1 64 ? 15.805 -1.224 4.75 1 70.69 64 SER B CA 1
ATOM 1816 C C . SER B 1 64 ? 15.148 -0.25 5.723 1 70.69 64 SER B C 1
ATOM 1818 O O . SER B 1 64 ? 13.977 0.087 5.578 1 70.69 64 SER B O 1
ATOM 1820 N N . ARG B 1 65 ? 15.969 0.066 6.664 1 74 65 ARG B N 1
ATOM 1821 C CA . ARG B 1 65 ? 15.469 0.992 7.676 1 74 65 ARG B CA 1
ATOM 1822 C C . ARG B 1 65 ? 15.727 2.439 7.27 1 74 65 ARG B C 1
ATOM 1824 O O . ARG B 1 65 ? 16.828 2.771 6.805 1 74 65 ARG B O 1
ATOM 1831 N N . LEU B 1 66 ? 14.602 3.201 7.316 1 77.94 66 LEU B N 1
ATOM 1832 C CA . LEU B 1 66 ? 14.75 4.645 7.145 1 77.94 66 LEU B CA 1
ATOM 1833 C C . LEU B 1 66 ? 14.633 5.363 8.484 1 77.94 66 LEU B C 1
ATOM 1835 O O . LEU B 1 66 ? 13.695 5.125 9.242 1 77.94 66 LEU B O 1
ATOM 1839 N N . GLU B 1 67 ? 15.719 6.078 8.82 1 80.06 67 GLU B N 1
ATOM 1840 C CA . GLU B 1 67 ? 15.664 6.867 10.047 1 80.06 67 GLU B CA 1
ATOM 1841 C C . GLU B 1 67 ? 14.812 8.117 9.859 1 80.06 67 GLU B C 1
ATOM 1843 O O . GLU B 1 67 ? 15.023 8.883 8.914 1 80.06 67 GLU B O 1
ATOM 1848 N N . ILE B 1 68 ? 13.914 8.227 10.734 1 88.06 68 ILE B N 1
ATOM 1849 C CA . ILE B 1 68 ? 13.008 9.367 10.75 1 88.06 68 ILE B CA 1
ATOM 1850 C C . ILE B 1 68 ? 13.383 10.305 11.898 1 88.06 68 ILE B C 1
ATOM 1852 O O . ILE B 1 68 ? 13.523 9.867 13.047 1 88.06 68 ILE B O 1
ATOM 1856 N N . GLN B 1 69 ? 13.523 11.555 11.602 1 91.31 69 GLN B N 1
ATOM 1857 C CA . GLN B 1 69 ? 13.977 12.484 12.625 1 91.31 69 GLN B CA 1
ATOM 1858 C C . GLN B 1 69 ? 12.812 13.281 13.203 1 91.31 69 GLN B C 1
ATOM 1860 O O . GLN B 1 69 ? 12.859 13.719 14.352 1 91.31 69 GLN B O 1
ATOM 1865 N N . HIS B 1 70 ? 11.797 13.445 12.367 1 96.12 70 HIS B N 1
ATOM 1866 C CA . HIS B 1 70 ? 10.727 14.336 12.805 1 96.12 70 HIS B CA 1
ATOM 1867 C C . HIS B 1 70 ? 9.359 13.758 12.477 1 96.12 70 HIS B C 1
ATOM 1869 O O . HIS B 1 70 ? 9.234 12.914 11.586 1 96.12 70 HIS B O 1
ATOM 1875 N N . LYS B 1 71 ? 8.461 14.219 13.219 1 97.38 71 LYS B N 1
ATOM 1876 C CA . LYS B 1 71 ? 7.066 13.852 13 1 97.38 71 LYS B CA 1
ATOM 1877 C C . LYS B 1 71 ? 6.137 15.031 13.273 1 97.38 71 LYS B C 1
ATOM 1879 O O . LYS B 1 71 ? 6.578 16.078 13.766 1 97.38 71 LYS B O 1
ATOM 1884 N N . LEU B 1 72 ? 4.941 14.953 12.828 1 97.88 72 LEU B N 1
ATOM 1885 C CA . LEU B 1 72 ? 3.795 15.734 13.273 1 97.88 72 LEU B CA 1
ATOM 1886 C C . LEU B 1 72 ? 2.914 14.93 14.219 1 97.88 72 LEU B C 1
ATOM 1888 O O . LEU B 1 72 ? 2.238 13.992 13.797 1 97.88 72 LEU B O 1
ATOM 1892 N N . PRO B 1 73 ? 2.924 15.289 15.453 1 95.75 73 PRO B N 1
ATOM 1893 C CA . PRO B 1 73 ? 2.135 14.484 16.391 1 95.75 73 PRO B CA 1
ATOM 1894 C C . PRO B 1 73 ? 0.646 14.477 16.047 1 95.75 73 PRO B C 1
ATOM 1896 O O . PRO B 1 73 ? -0.059 13.516 16.375 1 95.75 73 PRO B O 1
ATOM 1899 N N . SER B 1 74 ? 0.22 15.57 15.477 1 95.75 74 SER B N 1
ATOM 1900 C CA . SER B 1 74 ? -1.194 15.664 15.133 1 95.75 74 SER B CA 1
ATOM 1901 C C . SER B 1 74 ? -1.411 16.547 13.914 1 95.75 74 SER B C 1
ATOM 1903 O O . SER B 1 74 ? -0.82 17.625 13.805 1 95.75 74 SER B O 1
ATOM 1905 N N . ALA B 1 75 ? -2.135 16.047 12.984 1 97.75 75 ALA B N 1
ATOM 1906 C CA . ALA B 1 75 ? -2.613 16.781 11.805 1 97.75 75 ALA B CA 1
ATOM 1907 C C . ALA B 1 75 ? -4.027 16.344 11.43 1 97.75 75 ALA B C 1
ATOM 1909 O O . ALA B 1 75 ? -4.449 15.234 11.766 1 97.75 75 ALA B O 1
ATOM 1910 N N . ILE B 1 76 ? -4.715 17.234 10.852 1 97.75 76 ILE B N 1
ATOM 1911 C CA . ILE B 1 76 ? -6.09 16.922 10.461 1 97.75 76 ILE B CA 1
ATOM 1912 C C . ILE B 1 76 ? -6.168 16.734 8.953 1 97.75 76 ILE B C 1
ATOM 1914 O O . ILE B 1 76 ? -5.816 17.641 8.188 1 97.75 76 ILE B O 1
ATOM 1918 N N . ILE B 1 77 ? -6.539 15.57 8.57 1 97 77 ILE B N 1
ATOM 1919 C CA . ILE B 1 77 ? -6.836 15.297 7.168 1 97 77 ILE B CA 1
ATOM 1920 C C . ILE B 1 77 ? -8.289 15.656 6.867 1 97 77 ILE B C 1
ATOM 1922 O O . ILE B 1 77 ? -9.203 15.172 7.539 1 97 77 ILE B O 1
ATOM 1926 N N . LYS B 1 78 ? -8.422 16.453 5.934 1 94.25 78 LYS B N 1
ATOM 1927 C CA . LYS B 1 78 ? -9.766 16.844 5.531 1 94.25 78 LYS B CA 1
ATOM 1928 C C . LYS B 1 78 ? -10.086 16.359 4.121 1 94.25 78 LYS B C 1
ATOM 1930 O O . LYS B 1 78 ? -9.312 16.609 3.186 1 94.25 78 LYS B O 1
ATOM 1935 N N . ILE B 1 79 ? -11.148 15.734 4.047 1 87 79 ILE B N 1
ATOM 1936 C CA . ILE B 1 79 ? -11.734 15.336 2.773 1 87 79 ILE B CA 1
ATOM 1937 C C . ILE B 1 79 ? -13.242 15.562 2.807 1 87 79 ILE B C 1
ATOM 1939 O O . ILE B 1 79 ? -13.969 14.852 3.512 1 87 79 ILE B O 1
ATOM 1943 N N . ASP B 1 80 ? -13.656 16.547 2.002 1 82.88 80 ASP B N 1
ATOM 1944 C CA . ASP B 1 80 ? -15.055 16.953 2.076 1 82.88 80 ASP B CA 1
ATOM 1945 C C . ASP B 1 80 ? -15.461 17.25 3.518 1 82.88 80 ASP B C 1
ATOM 1947 O O . ASP B 1 80 ? -14.883 18.125 4.164 1 82.88 80 ASP B O 1
ATOM 1951 N N . ASN B 1 81 ? -16.422 16.484 4.125 1 84.31 81 ASN B N 1
ATOM 1952 C CA . ASN B 1 81 ? -16.891 16.781 5.477 1 84.31 81 ASN B CA 1
ATOM 1953 C C . ASN B 1 81 ? -16.25 15.859 6.508 1 84.31 81 ASN B C 1
ATOM 1955 O O . ASN B 1 81 ? -16.578 15.922 7.691 1 84.31 81 ASN B O 1
ATOM 1959 N N . LEU B 1 82 ? -15.367 15.133 6.051 1 91.38 82 LEU B N 1
ATOM 1960 C CA . LEU B 1 82 ? -14.664 14.219 6.938 1 91.38 82 LEU B CA 1
ATOM 1961 C C . LEU B 1 82 ? -13.359 14.836 7.438 1 91.38 82 LEU B C 1
ATOM 1963 O O . LEU B 1 82 ? -12.609 15.422 6.66 1 91.38 82 L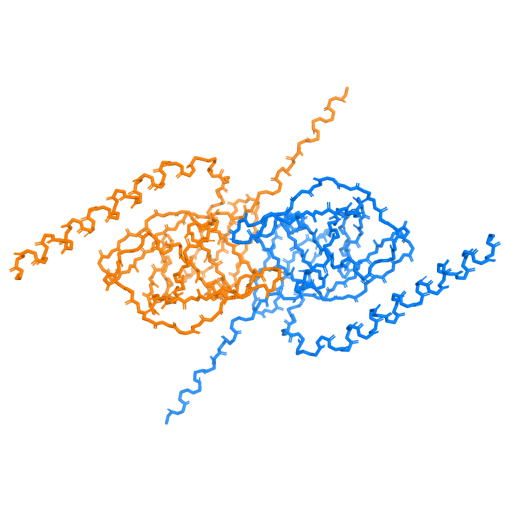EU B O 1
ATOM 1967 N N . GLN B 1 83 ? -13.203 14.773 8.734 1 94.25 83 GLN B N 1
ATOM 1968 C CA . GLN B 1 83 ? -11.953 15.195 9.367 1 94.25 83 GLN B CA 1
ATOM 1969 C C . GLN B 1 83 ? -11.359 14.07 10.203 1 94.25 83 GLN B C 1
ATOM 1971 O O . GLN B 1 83 ? -12.039 13.5 11.062 1 94.25 83 GLN B O 1
ATOM 1976 N N . VAL B 1 84 ? -10.18 13.75 9.93 1 95.5 84 VAL B N 1
ATOM 1977 C CA . VAL B 1 84 ? -9.477 12.719 10.688 1 95.5 84 VAL B CA 1
ATOM 1978 C C . VAL B 1 84 ? -8.188 13.297 11.266 1 95.5 84 VAL B C 1
ATOM 1980 O O . VAL B 1 84 ? -7.34 13.805 10.531 1 95.5 84 VAL B O 1
ATOM 1983 N N . GLU B 1 85 ? -8.133 13.227 12.539 1 97.06 85 GLU B N 1
ATOM 1984 C CA . GLU B 1 85 ? -6.895 13.633 13.195 1 97.06 85 GLU B CA 1
ATOM 1985 C C . GLU B 1 85 ? -5.934 12.461 13.344 1 97.06 85 GLU B C 1
ATOM 1987 O O . GLU B 1 85 ? -6.309 11.406 13.867 1 97.06 85 GLU B O 1
ATOM 1992 N N . THR B 1 86 ? -4.734 12.633 12.875 1 96.19 86 THR B N 1
ATOM 1993 C CA . THR B 1 86 ? -3.77 11.531 12.906 1 96.19 86 THR B CA 1
ATOM 1994 C C . THR B 1 86 ? -2.342 12.07 12.852 1 96.19 86 THR B C 1
ATOM 1996 O O . THR B 1 86 ? -2.105 13.188 12.383 1 96.19 86 THR B O 1
ATOM 1999 N N . PRO B 1 87 ? -1.355 11.336 13.352 1 97 87 PRO B N 1
ATOM 2000 C CA . PRO B 1 87 ? 0.042 11.758 13.234 1 97 87 PRO B CA 1
ATOM 2001 C C . PRO B 1 87 ? 0.642 11.438 11.867 1 97 87 PRO B C 1
ATOM 2003 O O . PRO B 1 87 ? 0.107 10.602 11.133 1 97 87 PRO B O 1
ATOM 2006 N N . PHE B 1 88 ? 1.702 12.172 11.531 1 97.12 88 PHE B N 1
ATOM 2007 C CA . PHE B 1 88 ? 2.486 11.922 10.328 1 97.12 88 PHE B CA 1
ATOM 2008 C C . PHE B 1 88 ? 3.973 11.844 10.656 1 97.12 88 PHE B C 1
ATOM 2010 O O . PHE B 1 88 ? 4.473 12.609 11.484 1 97.12 88 PHE B O 1
ATOM 2017 N N . LEU B 1 89 ? 4.617 10.891 10.039 1 96 89 LEU B N 1
ATOM 2018 C CA . LEU B 1 89 ? 6.074 10.922 10 1 96 89 LEU B CA 1
ATOM 2019 C C . LEU B 1 89 ? 6.566 11.797 8.852 1 96 89 LEU B C 1
ATOM 2021 O O . LEU B 1 89 ? 6 11.766 7.754 1 96 89 LEU B O 1
ATOM 2025 N N . LEU B 1 90 ? 7.551 12.602 9.148 1 95.44 90 LEU B N 1
ATOM 2026 C CA . LEU B 1 90 ? 8.188 13.422 8.117 1 95.44 90 LEU B CA 1
ATOM 2027 C C . LEU B 1 90 ? 9.406 12.711 7.539 1 95.44 90 LEU B C 1
ATOM 2029 O O . LEU B 1 90 ? 10.359 12.43 8.258 1 95.44 90 LEU B O 1
ATOM 2033 N N . VAL B 1 91 ? 9.336 12.492 6.203 1 92.12 91 VAL B N 1
ATOM 2034 C CA . VAL B 1 91 ? 10.352 11.656 5.574 1 92.12 91 VAL B CA 1
ATOM 2035 C C . VAL B 1 91 ? 11.086 12.453 4.496 1 92.12 91 VAL B C 1
ATOM 2037 O O . VAL B 1 91 ? 10.453 13.102 3.662 1 92.12 91 VAL B O 1
ATOM 2040 N N . LYS B 1 92 ? 12.438 12.469 4.414 1 86.88 92 LYS B N 1
ATOM 2041 C CA . LYS B 1 92 ? 13.25 13.297 3.527 1 86.88 92 LYS B CA 1
ATOM 2042 C C . LYS B 1 92 ? 13.18 12.789 2.09 1 86.88 92 LYS B C 1
ATOM 2044 O O . LYS B 1 92 ? 13.086 13.586 1.15 1 86.88 92 LYS B O 1
ATOM 2049 N N . ASN B 1 93 ? 13.211 11.469 1.804 1 80.88 93 ASN B N 1
ATOM 2050 C CA . ASN B 1 93 ? 13.289 10.891 0.467 1 80.88 93 ASN B CA 1
ATOM 2051 C C . ASN B 1 93 ? 12.078 10.016 0.16 1 80.88 93 ASN B C 1
ATOM 2053 O O . ASN B 1 93 ? 12.227 8.844 -0.201 1 80.88 93 ASN B O 1
ATOM 2057 N N . LEU B 1 94 ? 10.977 10.727 0.14 1 83.19 94 LEU B N 1
ATOM 2058 C CA . LEU B 1 94 ? 9.734 10.031 -0.176 1 83.19 94 LEU B CA 1
ATOM 2059 C C . LEU B 1 94 ? 9.352 10.25 -1.635 1 83.19 94 LEU B C 1
ATOM 2061 O O . LEU B 1 94 ? 9.406 11.375 -2.137 1 83.19 94 LEU B O 1
ATOM 2065 N N . LYS B 1 95 ? 9.031 9.203 -2.279 1 82 95 LYS B N 1
ATOM 2066 C CA . LYS B 1 95 ? 8.633 9.297 -3.684 1 82 95 LYS B CA 1
ATOM 2067 C C . LYS B 1 95 ? 7.316 10.047 -3.836 1 82 95 LYS B C 1
ATOM 2069 O O . LYS B 1 95 ? 7.145 10.828 -4.777 1 82 95 LYS B O 1
ATOM 2074 N N . ASN B 1 96 ? 6.422 9.828 -2.957 1 87.44 96 ASN B N 1
ATOM 2075 C CA . ASN B 1 96 ? 5.129 10.508 -2.936 1 87.44 96 ASN B CA 1
ATOM 2076 C C . ASN B 1 96 ? 5.109 11.641 -1.916 1 87.44 96 ASN B C 1
ATOM 2078 O O . ASN B 1 96 ? 5.73 11.539 -0.855 1 87.44 96 ASN B O 1
ATOM 2082 N N . ASP B 1 97 ? 4.336 12.703 -2.203 1 92.5 97 ASP B N 1
ATOM 2083 C CA . ASP B 1 97 ? 4.23 13.828 -1.278 1 92.5 97 ASP B CA 1
ATOM 2084 C C . ASP B 1 97 ? 3.666 13.383 0.068 1 92.5 97 ASP B C 1
ATOM 2086 O O . ASP B 1 97 ? 4.18 13.766 1.121 1 92.5 97 ASP B O 1
ATOM 2090 N N . VAL B 1 98 ? 2.652 12.656 -0.072 1 95.56 98 VAL B N 1
ATOM 2091 C CA . VAL B 1 98 ? 1.963 12.172 1.119 1 95.56 98 VAL B CA 1
ATOM 2092 C C . VAL B 1 98 ? 1.56 10.711 0.927 1 95.56 98 VAL B C 1
ATOM 2094 O O . VAL B 1 98 ? 1.111 10.32 -0.154 1 95.56 98 VAL B O 1
ATOM 2097 N N . ILE B 1 99 ? 1.769 9.922 1.907 1 94.81 99 ILE B N 1
ATOM 2098 C CA . ILE B 1 99 ? 1.28 8.555 1.982 1 94.81 99 ILE B CA 1
ATOM 2099 C C . ILE B 1 99 ? 0.28 8.422 3.129 1 94.81 99 ILE B C 1
ATOM 2101 O O . ILE B 1 99 ? 0.602 8.734 4.277 1 94.81 99 ILE B O 1
ATOM 2105 N N . LEU B 1 100 ? -0.888 8.086 2.781 1 96.06 100 LEU B N 1
ATOM 2106 C CA . LEU B 1 100 ? -1.868 7.719 3.797 1 96.06 100 LEU B CA 1
ATOM 2107 C C . LEU B 1 100 ? -1.87 6.211 4.023 1 96.06 100 LEU B C 1
ATOM 2109 O O . LEU B 1 100 ? -2.348 5.453 3.178 1 96.06 100 LEU B O 1
ATOM 2113 N N . GLY B 1 101 ? -1.324 5.848 5.152 1 94.38 101 GLY B N 1
ATOM 2114 C CA . GLY B 1 101 ? -1.207 4.438 5.484 1 94.38 101 GLY B CA 1
ATOM 2115 C C . GLY B 1 101 ? -2.373 3.918 6.305 1 94.38 101 GLY B C 1
ATOM 2116 O O . GLY B 1 101 ? -3.451 4.512 6.305 1 94.38 101 GLY B O 1
ATOM 2117 N N . THR B 1 102 ? -2.125 2.801 7.031 1 93.44 102 THR B N 1
ATOM 2118 C CA . THR B 1 102 ? -3.172 2.037 7.699 1 93.44 102 THR B CA 1
ATOM 2119 C C . THR B 1 102 ? -3.764 2.832 8.859 1 93.44 102 THR B C 1
ATOM 2121 O O . THR B 1 102 ? -4.949 2.701 9.172 1 93.44 102 THR B O 1
ATOM 2124 N N . PRO B 1 103 ? -3.031 3.719 9.516 1 92.75 103 PRO B N 1
ATOM 2125 C CA . PRO B 1 103 ? -3.678 4.488 10.578 1 92.75 103 PRO B CA 1
ATOM 2126 C C . PRO B 1 103 ? -4.832 5.348 10.07 1 92.75 103 PRO B C 1
ATOM 2128 O O . PRO B 1 103 ? -5.895 5.398 10.695 1 92.75 103 PRO B O 1
ATOM 2131 N N . PHE B 1 104 ? -4.613 5.938 8.977 1 94.69 104 PHE B N 1
ATOM 2132 C CA . PHE B 1 104 ? -5.691 6.727 8.391 1 94.69 104 PHE B CA 1
ATOM 2133 C C . PHE B 1 104 ? -6.773 5.82 7.82 1 94.69 104 PHE B C 1
ATOM 2135 O O . PHE B 1 104 ? -7.961 6.012 8.086 1 94.69 104 PHE B O 1
ATOM 2142 N N . ILE B 1 105 ? -6.379 4.867 7.062 1 94.38 105 ILE B N 1
ATOM 2143 C CA . ILE B 1 105 ? -7.293 4.02 6.305 1 94.38 105 ILE B CA 1
ATOM 2144 C C . ILE B 1 105 ? -8.227 3.285 7.262 1 94.38 105 ILE B C 1
ATOM 2146 O O . ILE B 1 105 ? -9.445 3.254 7.055 1 94.38 105 ILE B O 1
ATOM 2150 N N . LYS B 1 106 ? -7.715 2.768 8.297 1 92.81 106 LYS B N 1
ATOM 2151 C CA . LYS B 1 106 ? -8.539 2.02 9.242 1 92.81 106 LYS B CA 1
ATOM 2152 C C . LYS B 1 106 ? -9.492 2.943 9.984 1 92.81 106 LYS B C 1
ATOM 2154 O O . LYS B 1 106 ? -10.586 2.523 10.391 1 92.81 106 LYS B O 1
ATOM 2159 N N . SER B 1 107 ? -9.117 4.184 10.133 1 93 107 SER B N 1
ATOM 2160 C CA . SER B 1 107 ? -9.953 5.141 10.844 1 93 107 SER B CA 1
ATOM 2161 C C . SER B 1 107 ? -11.227 5.449 10.062 1 93 107 SER B C 1
ATOM 2163 O O . SER B 1 107 ? -12.203 5.957 10.625 1 93 107 SER B O 1
ATOM 2165 N N . ILE B 1 108 ? -11.242 5.098 8.773 1 93.81 108 ILE B N 1
ATOM 2166 C CA . ILE B 1 108 ? -12.422 5.453 7.98 1 93.81 108 ILE B CA 1
ATOM 2167 C C . ILE B 1 108 ? -13.148 4.184 7.539 1 93.81 108 ILE B C 1
ATOM 2169 O O . ILE B 1 108 ? -14.023 4.234 6.672 1 93.81 108 ILE B O 1
ATOM 2173 N N . PHE B 1 109 ? -12.773 3.111 8.141 1 92.62 109 PHE B N 1
ATOM 2174 C CA . PHE B 1 109 ? -13.523 1.884 7.895 1 92.62 109 PHE B CA 1
ATOM 2175 C C . PHE B 1 109 ? -14.977 2.035 8.328 1 92.62 109 PHE B C 1
ATOM 2177 O O . PHE B 1 109 ? -15.266 2.74 9.297 1 92.62 109 PHE B O 1
ATOM 2184 N N . PRO B 1 110 ? -15.883 1.307 7.672 1 95.25 110 PRO B N 1
ATOM 2185 C CA . PRO B 1 110 ? -15.734 0.532 6.438 1 95.25 110 PRO B CA 1
ATOM 2186 C C . PRO B 1 110 ? -15.625 1.415 5.199 1 95.25 110 PRO B C 1
ATOM 2188 O O . PRO B 1 110 ? -16.188 2.51 5.16 1 95.25 110 PRO B O 1
ATOM 2191 N N . ILE B 1 111 ? -14.836 0.949 4.23 1 95.94 111 ILE B N 1
ATOM 2192 C CA . ILE B 1 111 ? -14.727 1.703 2.986 1 95.94 111 ILE B CA 1
ATOM 2193 C C . ILE B 1 111 ? -15.062 0.801 1.802 1 95.94 111 ILE B C 1
ATOM 2195 O O . ILE B 1 111 ? -14.852 -0.413 1.859 1 95.94 111 ILE B O 1
ATOM 2199 N N . ASN B 1 112 ? -15.594 1.44 0.809 1 96.56 112 ASN B N 1
ATOM 2200 C CA . ASN B 1 112 ? -15.828 0.811 -0.486 1 96.56 112 ASN B CA 1
ATOM 2201 C C . ASN B 1 112 ? -14.914 1.389 -1.565 1 96.56 112 ASN B C 1
ATOM 2203 O O . ASN B 1 112 ? -14.789 2.607 -1.687 1 96.56 112 ASN B O 1
ATOM 2207 N N . ILE B 1 113 ? -14.219 0.51 -2.213 1 94.94 113 ILE B N 1
ATOM 2208 C CA . ILE B 1 113 ? -13.336 0.957 -3.285 1 94.94 113 ILE B CA 1
ATOM 2209 C C . ILE B 1 113 ? -13.836 0.424 -4.625 1 94.94 113 ILE B C 1
ATOM 2211 O O . ILE B 1 113 ? -14.125 -0.768 -4.754 1 94.94 113 ILE B O 1
ATOM 2215 N N . SER B 1 114 ? -13.984 1.319 -5.586 1 92.44 114 SER B N 1
ATOM 2216 C CA . SER B 1 114 ? -14.398 0.982 -6.945 1 92.44 114 SER B CA 1
ATOM 2217 C C . SER B 1 114 ? -13.602 1.781 -7.973 1 92.44 114 SER B C 1
ATOM 2219 O O . SER B 1 114 ? -12.656 2.484 -7.625 1 92.44 114 SER B O 1
ATOM 2221 N N . SER B 1 115 ? -13.938 1.602 -9.234 1 86.44 115 SER B N 1
ATOM 2222 C CA . SER B 1 115 ? -13.258 2.328 -10.297 1 86.44 115 SER B CA 1
ATOM 2223 C C . SER B 1 115 ? -13.508 3.828 -10.195 1 86.44 115 SER B C 1
ATOM 2225 O O . SER B 1 115 ? -12.766 4.629 -10.766 1 86.44 115 SER B O 1
ATOM 2227 N N . GLU B 1 116 ? -14.531 4.172 -9.367 1 84.12 116 GLU B N 1
ATOM 2228 C CA . GLU B 1 116 ? -14.906 5.578 -9.258 1 84.12 116 GLU B CA 1
ATOM 2229 C C . GLU B 1 116 ? -14.195 6.254 -8.094 1 84.12 116 GLU B C 1
ATOM 2231 O O . GLU B 1 116 ? -14.133 7.484 -8.023 1 84.12 116 GLU B O 1
ATOM 2236 N N . GLY B 1 117 ? -13.797 5.395 -7.172 1 90.5 117 GLY B N 1
ATOM 2237 C CA . GLY B 1 117 ? -13.133 5.977 -6.016 1 90.5 117 GLY B CA 1
ATOM 2238 C C . GLY B 1 117 ? -13.375 5.199 -4.734 1 90.5 117 GLY B C 1
ATOM 2239 O O . GLY B 1 117 ? -13.672 4.004 -4.777 1 90.5 117 GLY B O 1
ATOM 2240 N N . ILE B 1 118 ? -13.062 5.855 -3.672 1 93.69 118 ILE B N 1
ATOM 2241 C CA . ILE B 1 118 ? -13.266 5.309 -2.334 1 93.69 118 ILE B CA 1
ATOM 2242 C C . ILE B 1 118 ? -14.484 5.973 -1.687 1 93.69 118 ILE B C 1
ATOM 2244 O O . ILE B 1 118 ? -14.656 7.191 -1.777 1 93.69 118 ILE B O 1
ATOM 2248 N N . SER B 1 119 ? -15.289 5.227 -1.086 1 95.06 119 SER B N 1
ATOM 2249 C CA . SER B 1 119 ? -16.422 5.801 -0.363 1 95.06 119 SER B CA 1
ATOM 2250 C C . SER B 1 119 ? -16.5 5.254 1.058 1 95.06 119 SER B C 1
ATOM 2252 O O . SER B 1 119 ? -16.109 4.113 1.312 1 95.06 119 SER B O 1
ATOM 2254 N N . THR B 1 120 ? -16.938 6.047 1.915 1 95.06 120 THR B N 1
ATOM 2255 C CA . THR B 1 120 ? -17.156 5.668 3.305 1 95.06 120 THR B CA 1
ATOM 2256 C C . THR B 1 120 ? -18.375 6.387 3.875 1 95.06 120 THR B C 1
ATOM 2258 O O . THR B 1 120 ? -18.922 7.289 3.236 1 95.06 120 THR B O 1
ATOM 2261 N N . GLN B 1 121 ? -18.812 5.875 4.984 1 92.62 121 GLN B N 1
ATOM 2262 C CA . GLN B 1 121 ? -19.938 6.492 5.672 1 92.62 121 GLN B CA 1
ATOM 2263 C C . GLN B 1 121 ? -19.469 7.305 6.875 1 92.62 121 GLN B C 1
ATOM 2265 O O . GLN B 1 121 ? -18.672 6.828 7.676 1 92.62 121 GLN B O 1
ATOM 2270 N N . HIS B 1 122 ? -19.859 8.523 6.914 1 89.38 122 HIS B N 1
ATOM 2271 C CA . HIS B 1 122 ? -19.578 9.406 8.047 1 89.38 122 HIS B CA 1
ATOM 2272 C C . HIS B 1 122 ? -20.828 10.188 8.461 1 89.38 122 HIS B C 1
ATOM 2274 O O . HIS B 1 122 ? -21.359 10.977 7.676 1 89.38 122 HIS B O 1
ATOM 2280 N N . LEU B 1 123 ? -21.281 10.023 9.727 1 89 123 LEU B N 1
ATOM 2281 C CA . LEU B 1 123 ? -22.453 10.703 10.266 1 89 123 LEU B CA 1
ATOM 2282 C C . LEU B 1 123 ? -23.656 10.547 9.328 1 89 123 LEU B C 1
ATOM 2284 O O . LEU B 1 123 ? -24.312 11.531 9.008 1 89 123 LEU B O 1
ATOM 2288 N N . GLY B 1 124 ? -23.844 9.312 8.766 1 87.88 124 GLY B N 1
ATOM 2289 C CA . GLY B 1 124 ? -25 8.977 7.953 1 87.88 124 GLY B CA 1
ATOM 2290 C C . GLY B 1 124 ? -24.875 9.438 6.512 1 87.88 124 GLY B C 1
ATOM 2291 O O . GLY B 1 124 ? -25.812 9.281 5.719 1 87.88 124 GLY B O 1
ATOM 2292 N N . LYS B 1 125 ? -23.844 10.102 6.242 1 90.94 125 LYS B N 1
ATOM 2293 C CA . LYS B 1 125 ? -23.625 10.586 4.883 1 90.94 125 LYS B CA 1
ATOM 2294 C C . LYS B 1 125 ? -22.5 9.836 4.199 1 90.94 125 LYS B C 1
ATOM 2296 O O . LYS B 1 125 ? -21.5 9.492 4.836 1 90.94 125 LYS B O 1
ATOM 2301 N N . THR B 1 126 ? -22.703 9.609 2.912 1 91.62 126 THR B N 1
ATOM 2302 C CA . THR B 1 126 ? -21.656 8.977 2.111 1 91.62 126 THR B CA 1
ATOM 2303 C C . THR B 1 126 ? -20.625 10 1.665 1 91.62 126 THR B C 1
ATOM 2305 O O . THR B 1 126 ? -20.969 11.055 1.136 1 91.62 126 THR B O 1
ATOM 2308 N N . ILE B 1 127 ? -19.406 9.688 1.945 1 92.5 127 ILE B N 1
ATOM 2309 C CA . ILE B 1 127 ? -18.281 10.508 1.495 1 92.5 127 ILE B CA 1
ATOM 2310 C C . ILE B 1 127 ? -17.531 9.781 0.38 1 92.5 127 ILE B C 1
ATOM 2312 O O . ILE B 1 127 ? -17.203 8.602 0.51 1 92.5 127 ILE B O 1
ATOM 2316 N N . ILE B 1 128 ? -17.234 10.508 -0.704 1 89.81 128 ILE B N 1
ATOM 2317 C CA . ILE B 1 128 ? -16.562 9.891 -1.848 1 89.81 128 ILE B CA 1
ATOM 2318 C C . ILE B 1 128 ? -15.227 10.586 -2.1 1 89.81 128 ILE B C 1
ATOM 2320 O O . ILE B 1 128 ? -15.156 11.812 -2.156 1 89.81 128 ILE B O 1
ATOM 2324 N N . PHE B 1 129 ? -14.234 9.734 -2.178 1 89.44 129 PHE B N 1
ATOM 2325 C CA . PHE B 1 129 ? -12.906 10.141 -2.633 1 89.44 129 PHE B CA 1
ATOM 2326 C C . PHE B 1 129 ? -12.68 9.711 -4.078 1 89.44 129 PHE B C 1
ATOM 2328 O O . PHE B 1 129 ? -12.57 8.516 -4.367 1 89.44 129 PHE B O 1
ATOM 2335 N N . LYS B 1 130 ? -12.539 10.68 -4.863 1 86.12 130 LYS B N 1
ATOM 2336 C CA . LYS B 1 130 ? -12.305 10.344 -6.266 1 86.12 130 LYS B CA 1
ATOM 2337 C C . LYS B 1 130 ? -10.844 10 -6.516 1 86.12 130 LYS B C 1
ATOM 2339 O O . LYS B 1 130 ? -9.945 10.641 -5.965 1 86.12 130 LYS B O 1
ATOM 2344 N N . PHE B 1 131 ? -10.688 8.914 -7.309 1 85.75 131 PHE B N 1
ATOM 2345 C CA . PHE B 1 131 ? -9.328 8.562 -7.688 1 85.75 131 PHE B CA 1
ATOM 2346 C C . PHE B 1 131 ? -8.75 9.594 -8.648 1 85.75 131 PHE B C 1
ATOM 2348 O O . PHE B 1 131 ? -9.461 10.141 -9.492 1 85.75 131 PHE B O 1
ATOM 2355 N N . LEU B 1 132 ? -7.531 9.797 -8.406 1 82.81 132 LEU B N 1
ATOM 2356 C CA . LEU B 1 132 ? -6.82 10.672 -9.328 1 82.81 132 LEU B CA 1
ATOM 2357 C C . LEU B 1 132 ? -5.895 9.867 -10.242 1 82.81 132 LEU B C 1
ATOM 2359 O O . LEU B 1 132 ? -5.352 8.836 -9.828 1 82.81 132 LEU B O 1
ATOM 2363 N N . ASN B 1 133 ? -5.945 10.031 -11.547 1 61.59 133 ASN B N 1
ATOM 2364 C CA . ASN B 1 133 ? -4.906 9.477 -12.406 1 61.59 133 ASN B CA 1
ATOM 2365 C C . ASN B 1 133 ? -3.543 10.094 -12.117 1 61.59 133 ASN B C 1
ATOM 2367 O O . ASN B 1 133 ? -3.451 11.273 -11.758 1 61.59 133 ASN B O 1
ATOM 2371 N N . ARG B 1 134 ? -2.596 9.43 -11.508 1 56.06 134 ARG B N 1
ATOM 2372 C CA . ARG B 1 134 ? -1.343 10.078 -11.148 1 56.06 134 ARG B CA 1
ATOM 2373 C C . ARG B 1 134 ? -1.072 11.289 -12.047 1 56.06 134 ARG B C 1
ATOM 2375 O O . ARG B 1 134 ? -1.045 11.164 -13.266 1 56.06 134 ARG B O 1
ATOM 2382 N N . PRO B 1 135 ? -1.24 12.508 -11.492 1 45.75 135 PRO B N 1
ATOM 2383 C CA . PRO B 1 135 ? -0.816 13.641 -12.32 1 45.75 135 PRO B CA 1
ATOM 2384 C C . PRO B 1 135 ? 0.614 13.492 -12.836 1 45.75 135 PRO B C 1
ATOM 2386 O O . PRO B 1 135 ? 1.465 12.922 -12.148 1 45.75 135 PRO B O 1
ATOM 2389 N N . LEU B 1 136 ? 0.834 13.141 -14.039 1 43.88 136 LEU B N 1
ATOM 2390 C CA . LEU B 1 136 ? 2.162 13.32 -14.617 1 43.88 136 LEU B CA 1
ATOM 2391 C C . LEU B 1 136 ? 2.975 14.32 -13.805 1 43.88 136 LEU B C 1
ATOM 2393 O O . LEU B 1 136 ? 4.18 14.148 -13.625 1 43.88 136 LEU B O 1
ATOM 2397 N N . HIS B 1 137 ? 2.637 15.695 -13.695 1 42.06 137 HIS B N 1
ATOM 2398 C CA . HIS B 1 137 ? 3.482 16.859 -13.484 1 42.06 137 HIS B CA 1
ATOM 2399 C C . HIS B 1 137 ? 3.629 17.188 -12 1 42.06 137 HIS B C 1
ATOM 2401 O O . HIS B 1 137 ? 2.695 17.688 -11.375 1 42.06 137 HIS B O 1
ATOM 2407 N N . ARG B 1 138 ? 4.312 16.359 -11.227 1 45.34 138 ARG B N 1
ATOM 2408 C CA . ARG B 1 138 ? 4.914 16.781 -9.961 1 45.34 138 ARG B CA 1
ATOM 2409 C C . ARG B 1 138 ? 5.258 18.266 -9.992 1 45.34 138 ARG B C 1
ATOM 2411 O O . ARG B 1 138 ? 5.383 18.891 -8.938 1 45.34 138 ARG B O 1
ATOM 2418 N N . SER B 1 139 ? 5.566 18.656 -11.07 1 45.97 139 SER B N 1
ATOM 2419 C CA . SER B 1 139 ? 6.23 19.938 -11.211 1 45.97 139 SER B CA 1
ATOM 2420 C C . SER B 1 139 ? 5.367 21.062 -10.656 1 45.97 139 SER B C 1
ATOM 2422 O O . SER B 1 139 ? 5.863 21.953 -9.945 1 45.97 139 SER B O 1
ATOM 2424 N N . LEU B 1 140 ? 4.129 20.969 -11.023 1 45.91 140 LEU B N 1
ATOM 2425 C CA . LEU B 1 140 ? 3.375 22.188 -10.695 1 45.91 140 LEU B CA 1
ATOM 2426 C C . LEU B 1 140 ? 3.068 22.25 -9.203 1 45.91 140 LEU B C 1
ATOM 2428 O O . LEU B 1 140 ? 3.182 23.297 -8.586 1 45.91 140 LEU B O 1
ATOM 2432 N N . ASN B 1 141 ? 2.742 21.141 -8.672 1 48.44 141 ASN B N 1
ATOM 2433 C CA . ASN B 1 141 ? 2.395 21.109 -7.254 1 48.44 141 ASN B CA 1
ATOM 2434 C C . ASN B 1 141 ? 3.621 21.328 -6.371 1 48.44 141 ASN B C 1
ATOM 2436 O O . ASN B 1 141 ? 3.535 21.969 -5.328 1 48.44 141 ASN B O 1
ATOM 2440 N N . GLN B 1 142 ? 4.676 20.797 -6.93 1 53.94 142 GLN B N 1
ATOM 2441 C CA . GLN B 1 142 ? 5.934 21.047 -6.23 1 53.94 142 GLN B CA 1
ATOM 2442 C C . GLN B 1 142 ? 6.254 22.531 -6.176 1 53.94 142 GLN B C 1
ATOM 2444 O O . GLN B 1 142 ? 6.75 23.031 -5.164 1 53.94 142 GLN B O 1
ATOM 2449 N N . ILE B 1 143 ? 5.879 23.156 -7.27 1 53.41 143 ILE B N 1
ATOM 2450 C CA . ILE B 1 143 ? 6.141 24.594 -7.316 1 53.41 143 ILE B CA 1
ATOM 2451 C C . ILE B 1 143 ? 5.281 25.297 -6.277 1 53.41 143 ILE B C 1
ATOM 2453 O O . ILE B 1 143 ? 5.77 26.172 -5.547 1 53.41 143 ILE B O 1
ATOM 2457 N N . ASP B 1 144 ? 4.152 24.953 -6.25 1 52.28 144 ASP B N 1
ATOM 2458 C CA . ASP B 1 144 ? 3.258 25.625 -5.309 1 52.28 144 ASP B CA 1
ATOM 2459 C C . ASP B 1 144 ? 3.65 25.312 -3.867 1 52.28 144 ASP B C 1
ATOM 2461 O O . ASP B 1 144 ? 3.621 26.188 -3.008 1 52.28 144 ASP B O 1
ATOM 2465 N N . GLN B 1 145 ? 4.027 24.172 -3.707 1 56.12 145 GLN B N 1
ATOM 2466 C CA . GLN B 1 145 ? 4.457 23.75 -2.377 1 56.12 145 GLN B CA 1
ATOM 2467 C C . GLN B 1 145 ? 5.742 24.469 -1.961 1 56.12 145 GLN B C 1
ATOM 2469 O O . GLN B 1 145 ? 5.879 24.891 -0.812 1 56.12 145 GLN B O 1
ATOM 2474 N N . LYS B 1 146 ? 6.555 24.453 -2.959 1 57.03 146 LYS B N 1
ATOM 2475 C CA . LYS B 1 146 ? 7.777 25.219 -2.697 1 57.03 146 LYS B CA 1
ATOM 2476 C C . LYS B 1 146 ? 7.461 26.672 -2.395 1 57.03 146 LYS B C 1
ATOM 2478 O O . LYS B 1 146 ? 8.062 27.281 -1.503 1 57.03 146 LYS B O 1
ATOM 2483 N N . LEU B 1 147 ? 6.527 27.094 -3.129 1 55.16 147 LEU B N 1
ATOM 2484 C CA . LEU B 1 147 ? 6.145 28.484 -2.912 1 55.16 147 LEU B CA 1
ATOM 2485 C C . LEU B 1 147 ? 5.547 28.672 -1.522 1 55.16 147 LEU B C 1
ATOM 2487 O O . LEU B 1 147 ? 5.836 29.656 -0.846 1 55.16 147 LEU B O 1
ATOM 2491 N N . ASN B 1 148 ? 4.879 27.766 -1.156 1 55.97 148 ASN B N 1
ATOM 2492 C CA . ASN B 1 148 ? 4.285 27.828 0.175 1 55.97 148 ASN B CA 1
ATOM 2493 C C . ASN B 1 148 ? 5.34 27.688 1.267 1 55.97 148 ASN B C 1
ATOM 2495 O O . ASN B 1 148 ? 5.297 28.391 2.273 1 55.97 148 ASN B O 1
ATOM 2499 N N . GLN B 1 149 ? 6.211 26.828 0.948 1 59.34 149 GLN B N 1
ATOM 2500 C CA . GLN B 1 149 ? 7.324 26.672 1.876 1 59.34 149 GLN B CA 1
ATOM 2501 C C . GLN B 1 149 ? 8.148 27.953 1.965 1 59.34 149 GLN B C 1
ATOM 2503 O O . GLN B 1 149 ? 8.539 28.375 3.057 1 59.34 149 GLN B O 1
ATOM 2508 N N . ILE B 1 150 ? 8.391 28.469 0.812 1 59.31 150 ILE B N 1
ATOM 2509 C CA . ILE B 1 150 ? 9.156 29.703 0.743 1 59.31 150 ILE B CA 1
ATOM 2510 C C . ILE B 1 150 ? 8.43 30.812 1.515 1 59.31 150 ILE B C 1
ATOM 2512 O O . ILE B 1 150 ? 9.055 31.562 2.27 1 59.31 150 ILE B O 1
ATOM 2516 N N . ASN B 1 151 ? 7.215 30.859 1.313 1 55.97 151 ASN B N 1
ATOM 2517 C CA . ASN B 1 151 ? 6.461 31.891 2.002 1 55.97 151 ASN B CA 1
ATOM 2518 C C . ASN B 1 151 ? 6.504 31.703 3.516 1 55.97 151 ASN B C 1
ATOM 2520 O O . ASN B 1 151 ? 6.617 32.688 4.262 1 55.97 151 ASN B O 1
ATOM 2524 N N . PHE B 1 152 ? 6.516 30.531 3.846 1 55.84 152 PHE B N 1
ATOM 2525 C CA . PHE B 1 152 ? 6.566 30.234 5.273 1 55.84 152 PHE B CA 1
ATOM 2526 C C . PHE B 1 152 ? 7.953 30.531 5.836 1 55.84 152 PHE B C 1
ATOM 2528 O O . PHE B 1 152 ? 8.078 31.125 6.91 1 55.84 152 PHE B O 1
ATOM 2535 N N . LEU B 1 153 ? 8.953 30.078 5.07 1 58.44 153 LEU B N 1
ATOM 2536 C CA . LEU B 1 153 ? 10.312 30.375 5.492 1 58.44 153 LEU B CA 1
ATOM 2537 C C . LEU B 1 153 ? 10.539 31.875 5.586 1 58.44 153 LEU B C 1
ATOM 2539 O O . LEU B 1 153 ? 11.188 32.344 6.52 1 58.44 153 LEU B O 1
ATOM 2543 N N . LYS B 1 154 ? 10.008 32.531 4.656 1 57.66 154 LYS B N 1
ATOM 2544 C CA . LYS B 1 154 ? 10.125 34 4.676 1 57.66 154 LYS B CA 1
ATOM 2545 C C . LYS B 1 154 ? 9.484 34.562 5.934 1 57.66 154 LYS B C 1
ATOM 2547 O O . LYS B 1 154 ? 10.039 35.5 6.547 1 57.66 154 LYS B O 1
ATOM 2552 N N . GLU B 1 155 ? 8.422 33.969 6.223 1 52.78 155 GLU B N 1
ATOM 2553 C CA . GLU B 1 155 ? 7.742 34.438 7.426 1 52.78 155 GLU B CA 1
ATOM 2554 C C . GLU B 1 155 ? 8.547 34.094 8.68 1 52.78 155 GLU B C 1
ATOM 2556 O O . GLU B 1 155 ? 8.602 34.906 9.617 1 52.78 155 GLU B O 1
ATOM 2561 N N . GLU B 1 156 ? 9.156 32.969 8.594 1 54.31 156 GLU B N 1
ATOM 2562 C CA . GLU B 1 156 ? 10 32.594 9.719 1 54.31 156 GLU B CA 1
ATOM 2563 C C . GLU B 1 156 ? 11.203 33.5 9.867 1 54.31 156 GLU B C 1
ATOM 2565 O O . GLU B 1 156 ? 11.586 33.844 10.984 1 54.31 156 GLU B O 1
ATOM 2570 N N . ILE B 1 157 ? 11.773 33.719 8.75 1 54.75 157 ILE B N 1
ATOM 2571 C CA . ILE B 1 157 ? 12.898 34.656 8.734 1 54.75 157 ILE B CA 1
ATOM 2572 C C . ILE B 1 157 ? 12.422 36.031 9.156 1 54.75 157 ILE B C 1
ATOM 2574 O O . ILE B 1 157 ? 13.086 36.719 9.93 1 54.75 157 ILE B O 1
ATOM 2578 N N . SER B 1 158 ? 11.344 36.375 8.562 1 51.44 158 SER B N 1
ATOM 2579 C CA . SER B 1 158 ? 10.852 37.719 8.922 1 51.44 158 SER B CA 1
ATOM 2580 C C . SER B 1 158 ? 10.547 37.812 10.414 1 51.44 158 SER B C 1
ATOM 2582 O O . SER B 1 158 ? 10.734 38.844 11.023 1 51.44 158 SER B O 1
ATOM 2584 N N . PHE B 1 159 ? 10.172 36.719 10.922 1 46.56 159 PHE B N 1
ATOM 2585 C CA . PHE B 1 159 ? 9.859 36.75 12.344 1 46.56 159 PHE B CA 1
ATOM 2586 C C . PHE B 1 159 ? 11.133 36.75 13.18 1 46.56 159 PHE B C 1
ATOM 2588 O O . PHE B 1 159 ? 11.172 37.344 14.258 1 46.56 159 PHE B O 1
ATOM 2595 N N . LYS B 1 160 ? 12.195 36.094 12.719 1 52.47 160 LYS B N 1
ATOM 2596 C CA . LYS B 1 160 ? 13.477 36.125 13.43 1 52.47 160 LYS B CA 1
ATOM 2597 C C . LYS B 1 160 ? 14.078 37.5 13.414 1 52.47 160 LYS B C 1
ATOM 2599 O O . LYS B 1 160 ? 14.766 37.906 14.359 1 52.47 160 LYS B O 1
ATOM 2604 N N . HIS B 1 161 ? 13.891 38.156 12.406 1 47.97 161 HIS B N 1
ATOM 2605 C CA . HIS B 1 161 ? 14.461 39.5 12.406 1 47.97 161 HIS B CA 1
ATOM 2606 C C . HIS B 1 161 ? 13.711 40.406 13.375 1 47.97 161 HIS B C 1
ATOM 2608 O O . HIS B 1 161 ? 14.164 41.531 13.656 1 47.97 161 HIS B O 1
ATOM 2614 N N . ILE B 1 162 ? 12.562 40.031 13.664 1 43.34 162 ILE B N 1
ATOM 2615 C CA . ILE B 1 162 ? 11.852 40.906 14.562 1 43.34 162 ILE B CA 1
ATOM 2616 C C . ILE B 1 162 ? 12.203 40.594 16.016 1 43.34 162 ILE B C 1
ATOM 2618 O O . ILE B 1 162 ? 12 41.406 16.906 1 43.34 162 ILE B O 1
ATOM 2622 N N . GLU B 1 163 ? 12.75 39.406 16.188 1 38.72 163 GLU B N 1
ATOM 2623 C CA . GLU B 1 163 ? 13.266 39.281 17.547 1 38.72 163 GLU B CA 1
ATOM 2624 C C . GLU B 1 163 ? 14.719 39.75 17.625 1 38.72 163 GLU B C 1
ATOM 2626 O O . GLU B 1 163 ? 15.469 39.625 16.656 1 38.72 163 GLU B O 1
#

Solvent-accessible surface area (backbone atoms only — not comparable to full-atom values): 17665 Å² total; per-residue (Å²): 134,79,73,69,66,70,69,69,70,49,59,48,45,27,32,73,39,36,38,36,43,91,93,44,77,46,77,48,58,26,36,47,18,35,62,31,65,48,27,36,31,28,36,78,68,52,66,70,89,63,56,36,81,44,83,54,72,43,68,43,66,63,55,49,76,40,87,31,57,31,25,32,84,60,31,34,40,36,49,92,92,44,74,46,77,43,52,31,39,32,35,84,58,46,69,50,60,23,37,40,5,23,55,58,54,60,70,46,50,49,31,36,39,42,98,69,23,37,33,31,69,54,96,91,34,80,44,77,43,50,59,40,72,75,75,82,66,61,59,59,58,50,47,51,39,46,49,50,34,48,52,46,48,48,48,49,50,55,50,52,70,70,97,134,79,74,70,68,69,70,69,70,48,62,47,46,26,31,73,37,35,37,36,44,91,92,45,78,47,77,48,58,28,36,47,18,36,61,31,65,48,28,36,32,29,36,82,65,52,64,70,90,63,57,35,82,45,84,54,73,43,69,44,64,64,55,50,77,40,86,32,57,31,24,33,83,60,29,33,40,36,49,93,92,43,75,44,77,43,50,32,40,32,34,86,59,47,67,51,60,22,37,38,4,20,54,58,56,61,69,46,50,50,31,36,38,42,99,70,24,38,32,28,70,54,96,91,36,82,45,76,43,51,58,39,74,77,72,85,65,61,60,60,59,48,47,51,38,48,48,50,35,48,52,48,49,47,50,50,50,55,49,52,69,70,97

Sequence (326 aa):
FNALINQCSIQKIYIDVTILIEDFVLKTIALFDTGADSNCILEGLIPTKYFYKTSEKLRTTSGSRLEIQHKLPSAIIKIDNLQVETPFLLVKNLKNDVILGTPFIKSIFPINISSEGISTQHLGKTIIFKFLNRPLHRSLNQIDQKLNQINFLKEEISFKHIEFNALINQCSIQKIYIDVTILIEDFVLKTIALFDTGADSNCILEGLIPTKYFYKTSEKLRTTSGSRLEIQHKLPSAIIKIDNLQVETPFLLVKNLKNDVILGTPFIKSIFPINISSEGISTQHLGKTIIFKFLNRPLHRSLNQIDQKLNQINFLKEEISFKHIE

Nearest PDB structures (foldseek):
  7d66-assembly2_J  TM=7.874E-01  e=7.359E-06  Toxoplasma gondii GT1
  7d66-assembly2_L  TM=7.624E-01  e=6.214E-06  Toxoplasma gondii GT1
  7d66-assembly1_F  TM=7.510E-01  e=6.955E-06  Toxoplasma gondii GT1
  7d66-assembly2_G  TM=7.446E-01  e=1.814E-05  Toxoplasma gondii GT1
  3s8i-assembly1_A  TM=6.588E-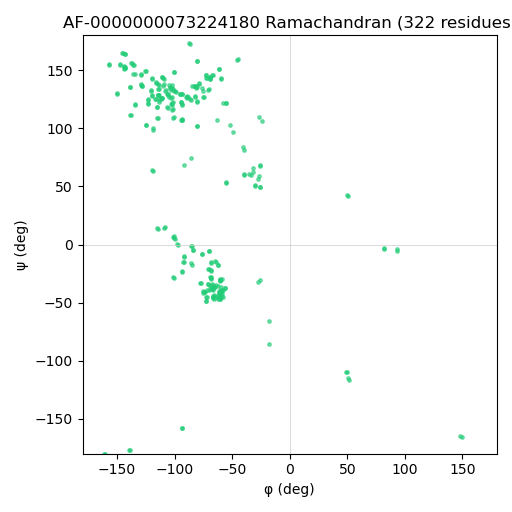01  e=2.273E-05  Homo sapiens

pLDDT: mean 79.43, std 20.97, range [20.48, 97.88]

Foldseek 3Di:
DPCCVVVVVVDFFKFWKWKADPPDIDTDIETEEAPFPFKAAAQLLDACVQWDADQDWGADPVRDIDGFGTKRQWMWIDAPPDTDIHIYTHHNDDPGRIYDYDVNVVVQPPWDQDQQAIWGDDPNDIGGTGTDGPPPPPPPSVVVSVVVSVVVVVVVVVVVVVD/DPCCVVVVVVFFFKFWKWKADPPDIDTDIETEEAPFPFKAAAQLLDACVQWDADQDWGADPVRDIDGFGTKRQWMWIDAPPDTDIHIYTHHNDDPGRIYDYDVNVVVQPPWDQDQQAIWGDDPNDIGGTGTDRPPPPPPPSVVVSVVSSVVVVVVVVVVVVVD

Organism: Cajanus cajan (NCBI:txid3821)

Secondary structure (DSSP, 8-state):
-------------EEEEEEEETTEEEEEEEEE-TT-SS-EEEGGGS-GGG-EE---EEE-TTSPEEE--EEEEEEEEEETTEEEEEEEEEETT-SSSEEE-HHHHHHT-SEEEETTEEEEEETTEEEEEEEE---S-HHHHHHHHHHHHHHHHHHHHHHHTT-/-------------EEEEEEEETTEEEEEEEEE-TT-SS-EEEGGGS-GGG-EE---EEE-TTSPEEE--EEEEEEEEEETTEEEEEEEEEETT-SSSEEE-HHHHHHT-SEEEETTEEEEEETTEEEEEEEE---S-HHHHHHHHHHHHHHHHHHHHHHHTT-

InterPro domains:
  IPR018061 Retropepsins [PF00077] (22-107)
  IPR021109 Aspartic peptidase domain superfamily [G3DSA:2.40.70.10] (9-124)
  IPR021109 Aspartic peptidase domain superfamily [SSF50630] (17-106)

Radius of gyration: 21.84 Å; Cα contacts (8 Å, |Δi|>4): 650; chains: 2; bounding box: 46×79×70 Å